Protein AF-A0A9E1MVB2-F1 (afdb_monomer_lite)

Foldseek 3Di:
DLLVVLVPAAQAEDEAEECDQLPDDDVPDHNLNVVLVCQVSNNYAEYEYEYCLPQLLPLVSLLVSQVSNLVRHPHAYEYEHEDEVVVVQQDLQGGSSLVSNVVNCPDPSGRYQYAYEYEAWQADCRVVSNCVVCVPHHYDYFWDDCDDPNVVVHQRTQWAQQAAQDRSSNHPCVVVVQVVLCVVVVDDPVRNSHDGSNVSLQVVLLVQPQPPDPDDDDDDDHFDPCPVPPVPPPDDPPPDDPVNVVVVCVVFVLSVCCNVRNNLVSLVVCLVVDDDQLNVQNVCSNNRVDIFGCGSRSRSVSVSNVVSVSGD

Radius of gyration: 21.59 Å; chains: 1; bounding box: 58×44×61 Å

Sequence (312 aa):
DLGRLSAAYRIAFQFTTGGEPTIWRDGDQTIVDVLVALQRSGLITTLTMPTNGKVFEDIDFARNLVQSLSRRINGVVVFGVSIAKYQGNLTDEGCLALENLLTVCSEPEMRVVPIALVTLSRSDETSTELSKLHRRVFQRVTPLAPLGRASSMSEDCPQLSLAGNDKTGVGAYLPHFKKDVSGKLGLSDDDFEAIPNAELMNRLSFFNNCGRSFFVKKGWHYCLPFLENGRFEMGRIGGMTPETVAAFFEEAPMLREIREQGVIEAALHRRHELAGEGLERLDAVLNGETAVSVAYRGCMVCKQLAEAGTLH

Structure (mmCIF, N/CA/C/O backbone):
data_AF-A0A9E1MVB2-F1
#
_entry.id   AF-A0A9E1MVB2-F1
#
loop_
_atom_site.group_PDB
_atom_site.id
_atom_site.type_symbol
_atom_site.label_atom_id
_atom_site.label_alt_id
_atom_site.label_comp_id
_atom_site.label_asym_id
_atom_site.label_entity_id
_atom_site.label_seq_id
_atom_site.pdbx_PDB_ins_code
_atom_site.Cartn_x
_atom_site.Cartn_y
_atom_site.Cartn_z
_atom_site.occupancy
_atom_site.B_iso_or_equiv
_atom_site.auth_seq_id
_atom_site.auth_comp_id
_atom_site.auth_asym_id
_atom_site.auth_atom_id
_atom_site.pdbx_PDB_model_num
ATOM 1 N N . ASP A 1 1 ? -27.203 -16.128 -1.626 1.00 58.41 1 ASP A N 1
ATOM 2 C CA . ASP A 1 1 ? -27.173 -17.220 -0.639 1.00 58.41 1 ASP A CA 1
ATOM 3 C C . ASP A 1 1 ? -25.751 -17.355 -0.093 1.00 58.41 1 ASP A C 1
ATOM 5 O O . ASP A 1 1 ? -24.862 -17.787 -0.822 1.00 58.41 1 ASP A O 1
ATOM 9 N N . LEU A 1 2 ? -25.521 -16.896 1.144 1.00 52.12 2 LEU A N 1
ATOM 10 C CA . LEU A 1 2 ? -24.207 -16.955 1.800 1.00 52.12 2 LEU A CA 1
ATOM 11 C C . LEU A 1 2 ? -23.826 -18.381 2.222 1.00 52.12 2 LEU A C 1
ATOM 13 O O . LEU A 1 2 ? -22.638 -18.675 2.283 1.00 52.12 2 LEU A O 1
ATOM 17 N N . GLY A 1 3 ? -24.804 -19.266 2.460 1.00 52.94 3 GLY A N 1
ATOM 18 C CA . GLY A 1 3 ? -24.549 -20.656 2.846 1.00 52.94 3 GLY A CA 1
ATOM 19 C C . GLY A 1 3 ? -23.927 -21.458 1.705 1.00 52.94 3 GLY A C 1
ATOM 20 O O . GLY A 1 3 ? -22.985 -22.218 1.909 1.00 52.94 3 GLY A O 1
ATOM 21 N N . ARG A 1 4 ? -24.376 -21.214 0.469 1.00 53.44 4 ARG A N 1
ATOM 22 C CA . ARG A 1 4 ? -23.746 -21.808 -0.720 1.00 53.44 4 ARG A CA 1
ATOM 23 C C . ARG A 1 4 ? -22.327 -21.280 -0.960 1.00 53.44 4 ARG A C 1
ATOM 25 O O . ARG A 1 4 ? -21.462 -22.031 -1.397 1.00 53.44 4 ARG A O 1
ATOM 32 N N . LEU A 1 5 ? -22.084 -19.996 -0.682 1.00 49.69 5 LEU A N 1
ATOM 33 C CA . LEU A 1 5 ? -20.761 -19.377 -0.827 1.00 49.69 5 LEU A CA 1
ATOM 34 C C . LEU A 1 5 ? -19.774 -19.874 0.234 1.00 49.69 5 LEU A C 1
ATOM 36 O O . LEU A 1 5 ? -18.638 -20.176 -0.115 1.00 49.69 5 LEU A O 1
ATOM 40 N N . SER A 1 6 ? -20.197 -20.002 1.495 1.00 55.56 6 SER A N 1
ATOM 41 C CA . SER A 1 6 ? -19.332 -20.454 2.595 1.00 55.56 6 SER A CA 1
ATOM 42 C C . SER A 1 6 ? -18.918 -21.920 2.486 1.00 55.56 6 SER A C 1
ATOM 44 O O . SER A 1 6 ? -17.839 -22.286 2.947 1.00 55.56 6 SER A O 1
ATOM 46 N N . ALA A 1 7 ? -19.739 -22.751 1.838 1.00 52.66 7 ALA A N 1
ATOM 47 C CA . ALA A 1 7 ? -19.402 -24.140 1.542 1.00 52.66 7 ALA A CA 1
ATOM 48 C C . ALA A 1 7 ? -18.310 -24.280 0.464 1.00 52.66 7 ALA A C 1
ATOM 50 O O . ALA A 1 7 ? -17.578 -25.266 0.461 1.00 52.66 7 ALA A O 1
ATOM 51 N N . ALA A 1 8 ? -18.201 -23.306 -0.446 1.00 48.72 8 ALA A N 1
ATOM 52 C CA . ALA A 1 8 ? -17.288 -23.359 -1.590 1.00 48.72 8 ALA A CA 1
ATOM 53 C C . ALA A 1 8 ? -16.033 -22.486 -1.416 1.00 48.72 8 ALA A C 1
ATOM 55 O O . ALA A 1 8 ? -15.001 -22.768 -2.022 1.00 48.72 8 ALA A O 1
ATOM 56 N N . TYR A 1 9 ? -16.099 -21.434 -0.594 1.00 51.66 9 TYR A N 1
ATOM 57 C CA . TYR A 1 9 ? -15.031 -20.447 -0.451 1.00 51.66 9 TYR A CA 1
ATOM 58 C C . TYR A 1 9 ? -14.888 -19.976 0.999 1.00 51.66 9 TYR A C 1
ATOM 60 O O . TYR A 1 9 ? -15.871 -19.798 1.711 1.00 51.66 9 TYR A O 1
ATOM 68 N N . ARG A 1 10 ? -13.652 -19.691 1.421 1.00 53.59 10 ARG A N 1
ATOM 69 C CA . ARG A 1 10 ? -13.350 -18.958 2.660 1.00 53.59 10 ARG A CA 1
ATOM 70 C C . ARG A 1 10 ? -12.666 -17.644 2.317 1.00 53.59 10 ARG A C 1
ATOM 72 O O . ARG A 1 10 ? -11.528 -17.633 1.855 1.00 53.59 10 ARG A O 1
ATOM 79 N N . ILE A 1 11 ? -13.349 -16.536 2.578 1.00 56.84 11 ILE A N 1
ATOM 80 C CA . ILE A 1 11 ? -12.827 -15.178 2.412 1.00 56.84 11 ILE A CA 1
ATOM 81 C C . ILE A 1 11 ? -12.272 -14.747 3.775 1.00 56.84 11 ILE A C 1
ATOM 83 O O . ILE A 1 11 ? -12.850 -13.922 4.466 1.00 56.84 11 ILE A O 1
ATOM 87 N N . ALA A 1 12 ? -11.168 -15.359 4.213 1.00 57.97 12 ALA A N 1
ATOM 88 C CA . ALA A 1 12 ? -10.646 -15.216 5.580 1.00 57.97 12 ALA A CA 1
ATOM 89 C C . ALA A 1 12 ? -10.525 -13.752 6.073 1.00 57.97 12 ALA A C 1
ATOM 91 O O . ALA A 1 12 ? -10.704 -13.474 7.262 1.00 57.97 12 ALA A O 1
ATOM 92 N N . PHE A 1 13 ? -10.293 -12.809 5.154 1.00 57.22 13 PHE A N 1
ATOM 93 C CA . PHE A 1 13 ? -10.152 -11.383 5.434 1.00 57.22 13 PHE A CA 1
ATOM 94 C C . PHE A 1 13 ? -11.135 -10.559 4.602 1.00 57.22 13 PHE A C 1
ATOM 96 O O . PHE A 1 13 ? -11.113 -10.632 3.373 1.00 57.22 13 PHE A O 1
ATOM 103 N N . GLN A 1 14 ? -11.941 -9.723 5.261 1.00 63.53 14 GLN A N 1
ATOM 104 C CA . GLN A 1 14 ? -12.777 -8.729 4.587 1.00 63.53 14 GLN A CA 1
ATOM 105 C C . GLN A 1 14 ? -12.191 -7.330 4.754 1.00 63.53 14 GLN A C 1
ATOM 107 O O . GLN A 1 14 ? -11.905 -6.888 5.869 1.00 63.53 14 GLN A O 1
ATOM 112 N N . PHE A 1 15 ? -12.083 -6.618 3.634 1.00 61.41 15 PHE A N 1
ATOM 113 C CA . PHE A 1 15 ? -11.636 -5.232 3.580 1.00 61.41 15 PHE A CA 1
ATOM 114 C C . PHE A 1 15 ? -12.799 -4.338 3.153 1.00 61.41 15 PHE A C 1
ATOM 116 O O . PHE A 1 15 ? -13.396 -4.560 2.099 1.00 61.41 15 PHE A O 1
ATOM 123 N N . THR A 1 16 ? -13.136 -3.344 3.971 1.00 60.06 16 THR A N 1
ATOM 124 C CA . THR A 1 16 ? -14.187 -2.362 3.663 1.00 60.06 16 THR A CA 1
ATOM 125 C C . THR A 1 16 ? -13.578 -0.972 3.715 1.00 60.06 16 THR A C 1
ATOM 127 O O . THR A 1 16 ? -13.134 -0.557 4.777 1.00 60.06 16 THR A O 1
ATOM 130 N N . THR A 1 17 ? -13.519 -0.267 2.586 1.00 64.62 17 THR A N 1
ATOM 131 C CA . THR A 1 17 ? -12.779 0.998 2.474 1.00 64.62 17 THR A CA 1
ATOM 132 C C . THR A 1 17 ? -13.662 2.191 2.142 1.00 64.62 17 THR A C 1
ATOM 134 O O . THR A 1 17 ? -14.606 2.059 1.368 1.00 64.62 17 THR A O 1
ATOM 137 N N . GLY A 1 18 ? -13.332 3.342 2.733 1.00 61.06 18 GLY A N 1
ATOM 138 C CA . GLY A 1 18 ? -14.052 4.606 2.563 1.00 61.06 18 GLY A CA 1
ATOM 139 C C . GLY A 1 18 ? -14.953 4.938 3.754 1.00 61.06 18 GLY A C 1
ATOM 140 O O . GLY A 1 18 ? -15.124 4.127 4.665 1.00 61.06 18 GLY A O 1
ATOM 141 N N . GLY A 1 19 ? -15.519 6.145 3.757 1.00 60.56 19 GLY A N 1
ATOM 142 C CA . GLY A 1 19 ? -16.552 6.542 4.728 1.00 60.56 19 GLY A CA 1
ATOM 143 C C . GLY A 1 19 ? -17.955 6.121 4.276 1.00 60.56 19 GLY A C 1
ATOM 144 O O . GLY A 1 19 ? -18.856 5.909 5.084 1.00 60.56 19 GLY A O 1
ATOM 145 N N . GLU A 1 20 ? -18.124 5.912 2.976 1.00 61.72 20 GLU A N 1
ATOM 146 C CA . GLU A 1 20 ? -19.374 5.569 2.311 1.00 61.72 20 GLU A CA 1
ATOM 147 C C . GLU A 1 20 ? -19.946 4.229 2.791 1.00 61.72 20 GLU A C 1
ATOM 149 O O . GLU A 1 20 ? -21.144 4.176 3.071 1.00 61.72 20 GLU A O 1
ATOM 154 N N . PRO A 1 21 ? -19.149 3.157 2.995 1.00 61.81 21 PRO A N 1
ATOM 155 C CA . PRO A 1 21 ? -19.690 1.927 3.556 1.00 61.81 21 PRO A CA 1
ATOM 156 C C . PRO A 1 21 ? -20.219 2.114 4.978 1.00 61.81 21 PRO A C 1
ATOM 158 O O . PRO A 1 21 ? -21.217 1.502 5.329 1.00 61.81 21 PRO A O 1
ATOM 161 N N . THR A 1 22 ? -19.598 2.973 5.796 1.00 69.88 22 THR A N 1
ATOM 162 C CA . THR A 1 22 ? -20.033 3.183 7.189 1.00 69.88 22 THR A CA 1
ATOM 163 C C . THR A 1 22 ? -21.363 3.924 7.316 1.00 69.88 22 THR A C 1
ATOM 165 O O . THR A 1 22 ? -22.018 3.809 8.347 1.00 69.88 22 THR A O 1
ATOM 168 N N . ILE A 1 23 ? -21.790 4.626 6.262 1.00 71.25 23 ILE A N 1
ATOM 169 C CA . ILE A 1 23 ? -23.086 5.319 6.190 1.00 71.25 23 ILE A CA 1
ATOM 170 C C . ILE A 1 23 ? -24.092 4.610 5.271 1.00 71.25 23 ILE A C 1
ATOM 172 O O . ILE A 1 23 ? -25.233 5.054 5.151 1.00 71.25 23 ILE A O 1
ATOM 176 N N . TRP A 1 24 ? -23.687 3.516 4.618 1.00 73.81 24 TRP A N 1
ATOM 177 C CA . TRP A 1 24 ? -24.536 2.768 3.697 1.00 73.81 24 TRP A CA 1
ATOM 178 C C . TRP A 1 24 ? -25.712 2.109 4.423 1.00 73.81 24 TRP A C 1
ATOM 180 O O . TRP A 1 24 ? -25.554 1.537 5.510 1.00 73.81 24 TRP A O 1
ATOM 190 N N . ARG A 1 25 ? -26.882 2.160 3.778 1.00 72.50 25 ARG A N 1
ATOM 191 C CA . ARG A 1 25 ? -28.109 1.496 4.215 1.00 72.50 25 ARG A CA 1
ATOM 192 C C . ARG A 1 25 ? -28.871 0.904 3.031 1.00 72.50 25 ARG A C 1
ATOM 194 O O . ARG A 1 25 ? -28.850 1.482 1.945 1.00 72.50 25 ARG A O 1
ATOM 201 N N . ASP A 1 26 ? -29.574 -0.195 3.276 1.00 67.75 26 ASP A N 1
ATOM 202 C CA . ASP A 1 26 ? -30.581 -0.783 2.385 1.00 67.75 26 ASP A CA 1
ATOM 203 C C . ASP A 1 26 ? -31.818 -1.153 3.214 1.00 67.75 26 ASP A C 1
ATOM 205 O O . ASP A 1 26 ? -31.804 -2.101 4.004 1.00 67.75 26 ASP A O 1
ATOM 209 N N . GLY A 1 27 ? -32.858 -0.319 3.123 1.00 81.62 27 GLY A N 1
ATOM 210 C CA . GLY A 1 27 ? -33.963 -0.323 4.081 1.00 81.62 27 GLY A CA 1
ATOM 211 C C . GLY A 1 27 ? -33.456 -0.119 5.513 1.00 81.62 27 GLY A C 1
ATOM 212 O O . GLY A 1 27 ? -32.752 0.851 5.801 1.00 81.62 27 GLY A O 1
ATOM 213 N N . ASP A 1 28 ? -33.783 -1.066 6.393 1.00 84.06 28 ASP A N 1
ATOM 214 C CA . ASP A 1 28 ? -33.351 -1.068 7.797 1.00 84.06 28 ASP A CA 1
ATOM 215 C C . ASP A 1 28 ? -31.973 -1.721 8.012 1.00 84.06 28 ASP A C 1
ATOM 217 O O . ASP A 1 28 ? -31.477 -1.770 9.139 1.00 84.06 28 ASP A O 1
ATOM 221 N N . GLN A 1 29 ? -31.345 -2.243 6.953 1.00 76.12 29 GLN A N 1
ATOM 222 C CA . GLN A 1 29 ? -30.036 -2.885 7.037 1.00 76.12 29 GLN A CA 1
ATOM 223 C C . GLN A 1 29 ? -28.907 -1.874 6.847 1.00 76.12 29 GLN A C 1
ATOM 225 O O . GLN A 1 29 ? -28.984 -0.954 6.039 1.00 76.12 29 GLN A O 1
ATOM 230 N N . THR A 1 30 ? -27.821 -2.089 7.576 1.00 81.38 30 THR A N 1
ATOM 231 C CA . THR A 1 30 ? -26.581 -1.314 7.542 1.00 81.38 30 THR A CA 1
ATOM 232 C C . THR A 1 30 ? -25.409 -2.205 7.138 1.00 81.38 30 THR A C 1
ATOM 234 O O . THR A 1 30 ? -25.511 -3.435 7.107 1.00 81.38 30 THR A O 1
ATOM 237 N N . ILE A 1 31 ? -24.239 -1.607 6.906 1.00 80.69 31 ILE A N 1
ATOM 238 C CA . ILE A 1 31 ? -23.017 -2.386 6.663 1.00 80.69 31 ILE A CA 1
ATOM 239 C C . ILE A 1 31 ? -22.692 -3.339 7.822 1.00 80.69 31 ILE A C 1
ATOM 241 O O . ILE A 1 31 ? -22.157 -4.422 7.596 1.00 80.69 31 ILE A O 1
ATOM 245 N N . VAL A 1 32 ? -23.056 -2.981 9.059 1.00 84.12 32 VAL A N 1
ATOM 246 C CA . VAL A 1 32 ? -22.841 -3.841 10.229 1.00 84.12 32 VAL A CA 1
ATOM 247 C C . VAL A 1 32 ? -23.629 -5.140 10.084 1.00 84.12 32 VAL A C 1
ATOM 249 O O . VAL A 1 32 ? -23.096 -6.208 10.371 1.00 84.12 32 VAL A O 1
ATOM 252 N N . ASP A 1 33 ? -24.867 -5.075 9.590 1.00 83.06 33 ASP A N 1
ATOM 253 C CA . ASP A 1 33 ? -25.712 -6.255 9.383 1.00 83.06 33 ASP A CA 1
ATOM 254 C C . ASP A 1 33 ? -25.090 -7.217 8.368 1.00 83.06 33 ASP A C 1
ATOM 256 O O . ASP A 1 33 ? -25.012 -8.423 8.617 1.00 83.06 33 ASP A O 1
ATOM 260 N N . VAL A 1 34 ? -24.557 -6.672 7.271 1.00 80.88 34 VAL A N 1
ATOM 261 C CA . VAL A 1 34 ? -23.850 -7.441 6.239 1.00 80.88 34 VAL A CA 1
ATOM 262 C C . VAL A 1 34 ? -22.598 -8.107 6.815 1.00 80.88 34 VAL A C 1
ATOM 264 O O . VAL A 1 34 ? -22.391 -9.308 6.637 1.00 80.88 34 VAL A O 1
ATOM 267 N N . LEU A 1 35 ? -21.771 -7.357 7.546 1.00 82.88 35 LEU A N 1
ATOM 268 C CA . LEU A 1 35 ? -20.524 -7.859 8.130 1.00 82.88 35 LEU A CA 1
ATOM 269 C C . LEU A 1 35 ? -20.772 -8.952 9.178 1.00 82.88 35 LEU A C 1
ATOM 271 O O . LEU A 1 35 ? -20.065 -9.961 9.203 1.00 82.88 35 LEU A O 1
ATOM 275 N N . VAL A 1 36 ? -21.812 -8.794 9.997 1.00 84.94 36 VAL A N 1
ATOM 276 C CA . VAL A 1 36 ? -22.244 -9.806 10.970 1.00 84.94 36 VAL A CA 1
ATOM 277 C C . VAL A 1 36 ? -22.725 -11.071 10.262 1.00 84.94 36 VAL A C 1
ATOM 279 O O . VAL A 1 36 ? -22.366 -12.174 10.676 1.00 84.94 36 VAL A O 1
ATOM 282 N N . ALA A 1 37 ? -23.502 -10.946 9.182 1.00 82.19 37 ALA A N 1
ATOM 283 C CA . ALA A 1 37 ? -23.953 -12.098 8.403 1.00 82.19 37 ALA A CA 1
ATOM 284 C C . ALA A 1 37 ? -22.774 -12.862 7.773 1.00 82.19 37 ALA A C 1
ATOM 286 O O . ALA A 1 37 ? -22.717 -14.091 7.862 1.00 82.19 37 ALA A O 1
ATOM 287 N N . LEU A 1 38 ? -21.794 -12.145 7.211 1.00 78.69 38 LEU A N 1
ATOM 288 C CA . LEU A 1 38 ? -20.574 -12.744 6.661 1.00 78.69 38 LEU A CA 1
ATOM 289 C C . LEU A 1 38 ? -19.779 -13.487 7.739 1.00 78.69 38 LEU A C 1
ATOM 291 O O . LEU A 1 38 ? -19.379 -14.632 7.526 1.00 78.69 38 LEU A O 1
ATOM 295 N N . GLN A 1 39 ? -19.597 -12.883 8.912 1.00 83.88 39 GLN A N 1
ATOM 296 C CA . GLN A 1 39 ? -18.855 -13.504 10.008 1.00 83.88 39 GLN A CA 1
ATOM 297 C C . GLN A 1 39 ? -19.565 -14.757 10.540 1.00 83.88 39 GLN A C 1
ATOM 299 O O . GLN A 1 39 ? -18.939 -15.806 10.687 1.00 83.88 39 GLN A O 1
ATOM 304 N N . ARG A 1 40 ? -20.888 -14.696 10.747 1.00 85.06 40 ARG A N 1
ATOM 305 C CA . ARG A 1 40 ? -21.697 -15.848 11.192 1.00 85.06 40 ARG A CA 1
ATOM 306 C C . ARG A 1 40 ? -21.706 -17.000 10.193 1.00 85.06 40 ARG A C 1
ATOM 308 O O . ARG A 1 40 ? -21.785 -18.151 10.604 1.00 85.06 40 ARG A O 1
ATOM 315 N N . SER A 1 41 ? -21.600 -16.705 8.898 1.00 78.06 41 SER A N 1
ATOM 316 C CA . SER A 1 41 ? -21.490 -17.737 7.860 1.00 78.06 41 SER A CA 1
ATOM 317 C C . SER A 1 41 ? -20.124 -18.438 7.824 1.00 78.06 41 SER A C 1
ATOM 319 O O . SER A 1 41 ? -19.948 -19.384 7.061 1.00 78.06 41 SER A O 1
ATOM 321 N N . GLY A 1 42 ? -19.146 -17.977 8.616 1.00 74.94 42 GLY A N 1
ATOM 322 C CA . GLY A 1 42 ? -17.775 -18.491 8.605 1.00 74.94 42 GLY A CA 1
ATOM 323 C C . GLY A 1 42 ? -16.968 -18.078 7.371 1.00 74.94 42 GLY A C 1
ATOM 324 O O . GLY A 1 42 ? -15.859 -18.580 7.181 1.00 74.94 42 GLY A O 1
ATOM 325 N N . LEU A 1 43 ? -17.509 -17.175 6.541 1.00 69.06 43 LEU A N 1
ATOM 326 C CA . LEU A 1 43 ? -16.820 -16.653 5.365 1.00 69.06 43 LEU A CA 1
ATOM 327 C C . LEU A 1 43 ? -15.617 -15.809 5.756 1.00 69.06 43 LEU A C 1
ATOM 329 O O . LEU A 1 43 ? -14.591 -15.948 5.105 1.00 69.06 43 LEU A O 1
ATOM 333 N N . ILE A 1 44 ? -15.741 -14.990 6.806 1.00 72.25 44 ILE A 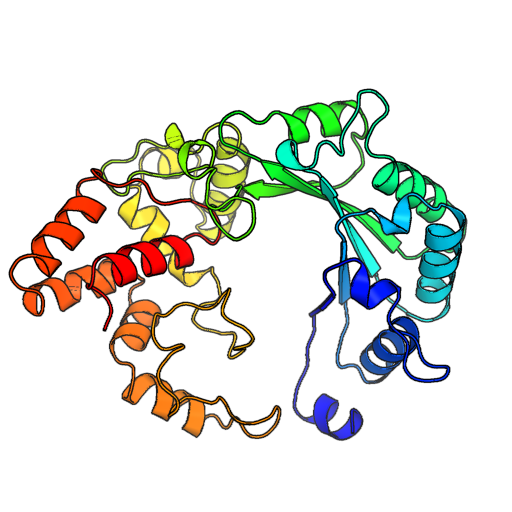N 1
ATOM 334 C CA . ILE A 1 44 ? -14.707 -14.050 7.261 1.00 72.25 44 ILE A CA 1
ATOM 335 C C . ILE A 1 44 ? -14.329 -14.342 8.717 1.00 72.25 44 ILE A C 1
ATOM 337 O O . ILE A 1 44 ? -15.195 -14.640 9.541 1.00 72.25 44 ILE A O 1
ATOM 341 N N . THR A 1 45 ? -13.043 -14.227 9.051 1.00 73.44 45 THR A N 1
ATOM 342 C CA . THR A 1 45 ? -12.542 -14.354 10.436 1.00 73.44 45 THR A CA 1
ATOM 343 C C . THR A 1 45 ? -11.998 -13.042 10.982 1.00 73.44 45 THR A C 1
ATOM 345 O O . THR A 1 45 ? -11.973 -12.834 12.193 1.00 73.44 45 THR A O 1
ATOM 348 N N . THR A 1 46 ? -11.574 -12.143 10.096 1.00 72.56 46 THR A N 1
ATOM 349 C CA . THR A 1 46 ? -11.039 -10.832 10.459 1.00 72.56 46 THR A CA 1
ATOM 350 C C . THR A 1 46 ? -11.647 -9.760 9.569 1.00 72.56 46 THR A C 1
ATOM 352 O O . THR A 1 46 ? -11.738 -9.917 8.348 1.00 72.56 46 THR A O 1
ATOM 355 N N . LEU A 1 47 ? -12.042 -8.656 10.197 1.00 81.50 47 LEU A N 1
ATOM 356 C CA . LEU A 1 47 ? -12.569 -7.477 9.529 1.00 81.50 47 LEU A CA 1
ATOM 357 C C . LEU A 1 47 ? -11.551 -6.343 9.626 1.00 81.50 47 LEU A C 1
ATOM 359 O O . LEU A 1 47 ? -11.082 -6.016 10.715 1.00 81.50 47 LEU A O 1
ATOM 363 N N . THR A 1 48 ? -11.230 -5.724 8.495 1.00 81.88 48 THR A N 1
ATOM 364 C CA . THR A 1 48 ? -10.436 -4.494 8.452 1.00 81.88 48 THR A CA 1
ATOM 365 C C . THR A 1 48 ? -11.215 -3.397 7.736 1.00 81.88 48 THR A C 1
ATOM 367 O O . THR A 1 48 ? -11.693 -3.588 6.615 1.00 81.88 48 THR A O 1
ATOM 370 N N . MET A 1 49 ? -11.336 -2.243 8.388 1.00 83.50 49 MET A N 1
ATOM 371 C CA . MET A 1 49 ? -12.092 -1.086 7.915 1.00 83.50 49 MET A CA 1
ATOM 372 C C . MET A 1 49 ? -11.189 0.152 7.828 1.00 83.50 49 MET A C 1
ATOM 374 O O . MET A 1 49 ? -11.143 0.949 8.768 1.00 83.50 49 MET A O 1
ATOM 378 N N . PRO A 1 50 ? -10.408 0.317 6.746 1.00 82.56 50 PRO A N 1
ATOM 379 C CA . PRO A 1 50 ? -9.749 1.587 6.447 1.00 82.56 50 PRO A CA 1
ATOM 380 C C . PRO A 1 50 ? -10.760 2.691 6.098 1.00 82.56 50 PRO A C 1
ATOM 382 O O . PRO A 1 50 ? -11.654 2.512 5.272 1.00 82.56 50 PRO A O 1
ATOM 385 N N . THR A 1 51 ? -10.562 3.878 6.643 1.00 84.06 51 THR A N 1
ATOM 386 C CA . THR A 1 51 ? -11.409 5.050 6.414 1.00 84.06 51 THR A CA 1
ATOM 387 C C . THR A 1 51 ? -10.552 6.291 6.186 1.00 84.06 51 THR A C 1
ATOM 389 O O . THR A 1 51 ? -9.415 6.364 6.650 1.00 84.06 51 THR A O 1
ATOM 392 N N . ASN A 1 52 ? -11.100 7.293 5.494 1.00 79.06 52 ASN A N 1
ATOM 393 C CA . ASN A 1 52 ? -10.498 8.629 5.431 1.00 79.06 52 ASN A CA 1
ATOM 394 C C . ASN A 1 52 ? -10.644 9.409 6.755 1.00 79.06 52 ASN A C 1
ATOM 396 O O . ASN A 1 52 ? -10.144 10.522 6.864 1.00 79.06 52 ASN A O 1
ATOM 400 N N . GLY A 1 53 ? -11.344 8.838 7.742 1.00 82.62 53 GLY A N 1
ATOM 401 C CA . GLY A 1 53 ? -11.495 9.386 9.086 1.00 82.62 53 GLY A CA 1
ATOM 402 C C . GLY A 1 53 ? -12.617 10.410 9.235 1.00 82.62 53 GLY A C 1
ATOM 403 O O . GLY A 1 53 ? -13.061 10.629 10.353 1.00 82.62 53 GLY A O 1
ATOM 404 N N . LYS A 1 54 ? -13.159 10.979 8.149 1.00 86.56 54 LYS A N 1
ATOM 405 C CA . LYS A 1 54 ? -14.055 12.146 8.241 1.00 86.56 54 LYS A CA 1
ATOM 406 C C . LYS A 1 54 ? -15.304 11.898 9.091 1.00 86.56 54 LYS A C 1
ATOM 408 O O . LYS A 1 54 ? -15.682 12.735 9.897 1.00 86.56 54 LYS A O 1
ATOM 413 N N . VAL A 1 55 ? -15.917 10.725 8.944 1.00 85.38 55 VAL A N 1
ATOM 414 C CA . VAL A 1 55 ? -17.104 10.331 9.727 1.00 85.38 55 VAL A CA 1
ATOM 415 C C . VAL A 1 55 ? -16.795 10.086 11.209 1.00 85.38 55 VAL A C 1
ATOM 417 O O . VAL A 1 55 ? -17.694 10.157 12.033 1.00 85.38 55 VAL A O 1
ATOM 420 N N . PHE A 1 56 ? -15.535 9.810 11.555 1.00 90.69 56 PHE A N 1
ATOM 421 C CA . PHE A 1 56 ? -15.088 9.589 12.933 1.00 90.69 56 PHE A CA 1
ATOM 422 C C . PHE A 1 56 ? -14.724 10.892 13.653 1.00 90.69 56 PHE A C 1
ATOM 424 O O . PHE A 1 56 ? -14.443 10.857 14.846 1.00 90.69 56 PHE A O 1
ATOM 431 N N . GLU A 1 57 ? -14.749 12.043 12.974 1.00 92.12 57 GLU A N 1
ATOM 432 C CA . GLU A 1 57 ? -14.675 13.351 13.643 1.00 92.12 57 GLU A CA 1
ATOM 433 C C . GLU A 1 57 ? -15.927 13.625 14.499 1.00 92.12 57 GLU A C 1
ATOM 435 O O . GLU A 1 57 ? -15.853 14.378 15.468 1.00 92.12 57 GLU A O 1
ATOM 440 N N . ASP A 1 58 ? -17.051 12.964 14.197 1.00 93.81 58 ASP A N 1
ATOM 441 C CA . ASP A 1 58 ? -18.215 12.880 15.080 1.00 93.81 58 ASP A CA 1
ATOM 442 C C . ASP A 1 58 ? -18.027 11.720 16.073 1.00 93.81 58 ASP A C 1
ATOM 444 O O . ASP A 1 58 ? -18.064 10.536 15.716 1.00 93.81 58 ASP A O 1
ATOM 448 N N . ILE A 1 59 ? -17.817 12.068 17.344 1.00 95.38 59 ILE A N 1
ATOM 449 C CA . ILE A 1 59 ? -17.579 11.093 18.410 1.00 95.38 59 ILE A CA 1
ATOM 450 C C . ILE A 1 59 ? -18.806 10.217 18.696 1.00 95.38 59 ILE A C 1
ATOM 452 O O . ILE A 1 59 ? -18.648 9.046 19.049 1.00 95.38 59 ILE A O 1
ATOM 456 N N . ASP A 1 60 ? -20.023 10.734 18.520 1.00 95.31 60 ASP A N 1
ATOM 457 C CA . ASP A 1 60 ? -21.243 9.966 18.761 1.00 95.31 60 ASP A CA 1
ATOM 458 C C . ASP A 1 60 ? -21.458 8.949 17.643 1.00 95.31 60 ASP A C 1
ATOM 460 O O . ASP A 1 60 ? -21.819 7.797 17.908 1.00 95.31 60 ASP A O 1
ATOM 464 N N . PHE A 1 61 ? -21.149 9.325 16.399 1.00 92.19 61 PHE A N 1
ATOM 465 C CA . PHE A 1 61 ? -21.092 8.370 15.295 1.00 92.19 61 PHE A CA 1
ATOM 466 C C . PHE A 1 61 ? -20.059 7.267 15.560 1.00 92.19 61 PHE A C 1
ATOM 468 O O . PHE A 1 61 ? -20.393 6.078 15.484 1.00 92.19 61 PHE A O 1
ATOM 475 N N . ALA A 1 62 ? -18.824 7.647 15.914 1.00 92.81 62 ALA A N 1
ATOM 476 C CA . ALA A 1 62 ? -17.747 6.708 16.222 1.00 92.81 62 ALA A CA 1
ATOM 477 C C . ALA A 1 62 ? -18.165 5.714 17.317 1.00 92.81 62 ALA A C 1
ATOM 479 O O . ALA A 1 62 ? -18.040 4.498 17.138 1.00 92.81 62 ALA A O 1
ATOM 480 N N . ARG A 1 63 ? -18.736 6.223 18.415 1.00 94.94 63 ARG A N 1
ATOM 481 C CA . ARG A 1 63 ? -19.213 5.422 19.546 1.00 94.94 63 ARG A CA 1
ATOM 482 C C . ARG A 1 63 ? -20.294 4.435 19.132 1.00 94.94 63 ARG A C 1
ATOM 484 O O . ARG A 1 63 ? -20.155 3.238 19.381 1.00 94.94 63 ARG A O 1
ATOM 491 N N . ASN A 1 64 ? -21.337 4.909 18.454 1.00 93.00 64 ASN A N 1
ATOM 492 C CA . ASN A 1 64 ? -22.457 4.068 18.033 1.00 93.00 64 ASN A CA 1
ATOM 493 C C . ASN A 1 64 ? -22.009 2.937 17.096 1.00 93.00 64 ASN A C 1
ATOM 495 O O . ASN A 1 64 ? -22.425 1.785 17.258 1.00 93.00 64 ASN A O 1
ATOM 499 N N . LEU A 1 65 ? -21.128 3.239 16.138 1.00 91.38 65 LEU A N 1
ATOM 500 C CA . LEU A 1 65 ? -20.615 2.247 15.196 1.00 91.38 65 LEU A CA 1
ATOM 501 C C . LEU A 1 65 ? -19.737 1.195 15.892 1.00 91.38 65 LEU A C 1
ATOM 503 O O . LEU A 1 65 ? -19.950 -0.006 15.699 1.00 91.38 65 LEU A O 1
ATOM 507 N N . VAL A 1 66 ? -18.782 1.624 16.724 1.00 92.38 66 VAL A N 1
ATOM 508 C CA . VAL A 1 66 ? -17.869 0.719 17.446 1.00 92.38 66 VAL A CA 1
ATOM 509 C C . VAL A 1 66 ? -18.630 -0.166 18.434 1.00 92.38 66 VAL A C 1
ATOM 511 O O . VAL A 1 66 ? -18.372 -1.371 18.490 1.00 92.38 66 VAL A O 1
ATOM 514 N N . GLN A 1 67 ? -19.611 0.384 19.155 1.00 92.94 67 GLN A N 1
ATOM 515 C CA . GLN A 1 67 ? -20.479 -0.385 20.050 1.00 92.94 67 GLN A CA 1
ATOM 516 C C . GLN A 1 67 ? -21.301 -1.427 19.285 1.00 92.94 67 GLN A C 1
ATOM 518 O O . GLN A 1 67 ? -21.379 -2.587 19.700 1.00 92.94 67 GLN A O 1
ATOM 523 N N . SER A 1 68 ? -21.887 -1.042 18.147 1.00 91.56 68 SER A N 1
ATOM 524 C CA . SER A 1 68 ? -22.675 -1.951 17.307 1.00 91.56 68 SER A CA 1
ATOM 525 C C . SER A 1 68 ? -21.832 -3.125 16.799 1.00 91.56 68 SER A C 1
ATOM 527 O O . SER A 1 68 ? -22.244 -4.281 16.909 1.00 91.56 68 SER A O 1
ATOM 529 N N . LEU A 1 69 ? -20.613 -2.855 16.320 1.00 90.62 69 LEU A N 1
ATOM 530 C CA . LEU A 1 69 ? -19.691 -3.894 15.858 1.00 90.62 69 LEU A CA 1
ATOM 531 C C . LEU A 1 69 ? -19.213 -4.788 17.008 1.00 90.62 69 LEU A C 1
ATOM 533 O O . LEU A 1 69 ? -19.292 -6.011 16.893 1.00 90.62 69 LEU A O 1
ATOM 537 N N . SER A 1 70 ? -18.792 -4.202 18.131 1.00 91.38 70 SER A N 1
ATOM 538 C CA . SER A 1 70 ? -18.250 -4.946 19.280 1.00 91.38 70 SER A CA 1
ATOM 539 C C . SER A 1 70 ? -19.278 -5.889 19.914 1.00 91.38 70 SER A C 1
ATOM 541 O O . SER A 1 70 ? -18.925 -6.993 20.328 1.00 91.38 70 SER A O 1
ATOM 543 N N . ARG A 1 71 ? -20.564 -5.506 19.934 1.00 91.56 71 ARG A N 1
ATOM 544 C CA . ARG A 1 71 ? -21.655 -6.351 20.453 1.00 91.56 71 ARG A CA 1
ATOM 545 C C . ARG A 1 71 ? -22.043 -7.493 19.517 1.00 91.56 71 ARG A C 1
ATOM 547 O O . ARG A 1 71 ? -22.567 -8.506 19.975 1.00 91.56 71 ARG A O 1
ATOM 554 N N . ARG A 1 72 ? -21.864 -7.320 18.205 1.00 91.19 72 ARG A N 1
ATOM 555 C CA . ARG A 1 72 ? -22.470 -8.207 17.196 1.00 91.19 72 ARG A CA 1
ATOM 556 C C . ARG A 1 72 ? -21.471 -9.096 16.466 1.00 91.19 72 ARG A C 1
ATOM 558 O O . ARG A 1 72 ? -21.882 -10.132 15.945 1.00 91.19 72 ARG A O 1
ATOM 565 N N . ILE A 1 73 ? -20.195 -8.715 16.434 1.00 86.19 73 ILE A N 1
ATOM 566 C CA . ILE A 1 73 ? -19.113 -9.480 15.812 1.00 86.19 73 ILE A CA 1
ATOM 567 C C . ILE A 1 73 ? -18.286 -10.158 16.903 1.00 86.19 73 ILE A C 1
ATOM 569 O O . ILE A 1 73 ? -17.715 -9.518 17.787 1.00 86.19 73 ILE A O 1
ATOM 573 N N . ASN A 1 74 ? -18.194 -11.486 16.825 1.00 81.81 74 ASN A N 1
ATOM 574 C CA . ASN A 1 74 ? -17.368 -12.269 17.740 1.00 81.81 74 ASN A CA 1
ATOM 575 C C . ASN A 1 74 ? -15.970 -12.500 17.144 1.00 81.81 74 ASN A C 1
ATOM 577 O O . ASN A 1 74 ? -15.680 -13.573 16.621 1.00 81.81 74 ASN A O 1
ATOM 581 N N . GLY A 1 75 ? -15.135 -11.460 17.155 1.00 78.88 75 GLY A N 1
ATOM 582 C CA . GLY A 1 75 ? -13.784 -11.486 16.593 1.00 78.88 75 GLY A CA 1
ATOM 583 C C . GLY A 1 75 ? -13.097 -10.123 16.671 1.00 78.88 75 GLY A C 1
ATOM 584 O O . GLY A 1 75 ? -13.668 -9.165 17.189 1.00 78.88 75 GLY A O 1
ATOM 585 N N . VAL A 1 76 ? -11.870 -10.044 16.153 1.00 78.12 76 VAL A N 1
ATOM 586 C CA . VAL A 1 76 ? -11.105 -8.791 16.095 1.00 78.12 76 VAL A CA 1
ATOM 587 C C . VAL A 1 76 ? -11.579 -7.954 14.909 1.00 78.12 76 VAL A C 1
ATOM 589 O O . VAL A 1 76 ? -11.568 -8.419 13.765 1.00 78.12 76 VAL A O 1
ATOM 592 N N . VAL A 1 77 ? -11.952 -6.705 15.183 1.00 87.62 77 VAL A N 1
ATOM 593 C CA . VAL A 1 77 ? -12.250 -5.697 14.162 1.00 87.62 77 VAL A CA 1
ATOM 594 C C . VAL A 1 77 ? -11.129 -4.666 14.167 1.00 87.62 77 VAL A C 1
ATOM 596 O O . VAL A 1 77 ? -10.862 -4.050 15.190 1.00 87.62 77 VAL A O 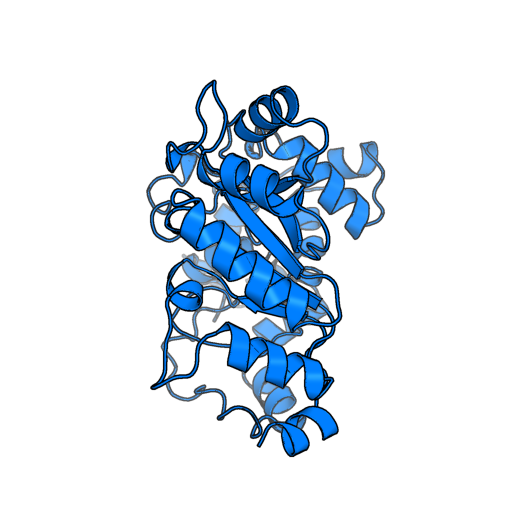1
ATOM 599 N N . VAL A 1 78 ? -10.463 -4.465 13.035 1.00 88.62 78 VAL A N 1
ATOM 600 C CA . VAL A 1 78 ? -9.393 -3.469 12.900 1.00 88.62 78 VAL A CA 1
ATOM 601 C C . VAL A 1 78 ? -9.937 -2.250 12.168 1.00 88.62 78 VAL A C 1
ATOM 603 O O . VAL A 1 78 ? -10.373 -2.375 11.024 1.00 88.62 78 VAL A O 1
ATOM 606 N N . PHE A 1 79 ? -9.882 -1.073 12.786 1.00 90.00 79 PHE A N 1
ATOM 607 C CA . PHE A 1 79 ? -10.220 0.191 12.126 1.00 90.00 79 PHE A CA 1
ATOM 608 C C . PHE A 1 79 ? -8.959 0.979 11.822 1.00 90.00 79 PHE A C 1
ATOM 610 O O . PHE A 1 79 ? -8.168 1.254 12.717 1.00 90.00 79 PHE A O 1
ATOM 617 N N . GLY A 1 80 ? -8.777 1.335 10.554 1.00 90.69 80 GLY A N 1
ATOM 618 C CA . GLY A 1 80 ? -7.618 2.091 10.106 1.00 90.69 80 GLY A CA 1
ATOM 619 C C . GLY A 1 80 ? -7.987 3.512 9.711 1.00 90.69 80 GLY A C 1
ATOM 620 O O . GLY A 1 80 ? -8.720 3.687 8.744 1.00 90.69 80 GLY A O 1
ATOM 621 N N . VAL A 1 81 ? -7.459 4.521 10.399 1.00 92.94 81 VAL A N 1
ATOM 622 C CA . VAL A 1 81 ? -7.654 5.929 10.016 1.00 92.94 81 VAL A CA 1
ATOM 623 C C . VAL A 1 81 ? -6.526 6.354 9.080 1.00 92.94 81 VAL A C 1
ATOM 625 O O . VAL A 1 81 ? -5.358 6.271 9.450 1.00 92.94 81 VAL A O 1
ATOM 628 N N . SER A 1 82 ? -6.868 6.769 7.858 1.00 91.81 82 SER A N 1
ATOM 629 C CA . SER A 1 82 ? -5.922 7.344 6.894 1.00 91.81 82 SER A CA 1
ATOM 630 C C . SER A 1 82 ? -5.381 8.665 7.415 1.00 91.81 82 SER A C 1
ATOM 632 O O . SER A 1 82 ? -6.158 9.577 7.675 1.00 91.81 82 SER A O 1
ATOM 634 N N . ILE A 1 83 ? -4.060 8.785 7.507 1.00 93.50 83 ILE A N 1
ATOM 635 C CA . ILE A 1 83 ? -3.363 10.012 7.892 1.00 93.50 83 ILE A CA 1
ATOM 636 C C . ILE A 1 83 ? -2.311 10.300 6.829 1.00 93.50 83 ILE A C 1
ATOM 638 O O . ILE A 1 83 ? -1.494 9.436 6.500 1.00 93.50 83 ILE A O 1
ATOM 642 N N . ALA A 1 84 ? -2.352 11.498 6.257 1.00 91.00 84 ALA A N 1
ATOM 643 C CA . ALA A 1 84 ? -1.415 11.895 5.219 1.00 91.00 84 ALA A CA 1
ATOM 644 C C . ALA A 1 84 ? -1.243 13.411 5.194 1.00 91.00 84 ALA A C 1
ATOM 646 O O . ALA A 1 84 ? -2.226 14.151 5.252 1.00 91.00 84 ALA A O 1
ATOM 647 N N . LYS A 1 85 ? -0.007 13.875 4.992 1.00 89.62 85 LYS A N 1
ATOM 648 C CA . LYS A 1 85 ? 0.313 15.306 4.934 1.00 89.62 85 LYS A CA 1
ATOM 649 C C . LYS A 1 85 ? -0.540 16.074 3.920 1.00 89.62 85 LYS A C 1
ATOM 651 O O . LYS A 1 85 ? -1.084 17.124 4.241 1.00 89.62 85 LYS A O 1
ATOM 656 N N . TYR A 1 86 ? -0.742 15.518 2.722 1.00 85.19 86 TYR A N 1
ATOM 657 C CA . TYR A 1 86 ? -1.553 16.152 1.669 1.00 85.19 86 TYR A CA 1
ATOM 658 C C . TYR A 1 86 ? -3.056 16.229 2.000 1.00 85.19 86 TYR A C 1
ATOM 660 O O . TYR A 1 86 ? -3.788 16.973 1.353 1.00 85.19 86 TYR A O 1
ATOM 668 N N . GLN A 1 87 ? -3.533 15.452 2.980 1.00 85.94 87 GLN A N 1
ATOM 669 C CA . GLN A 1 87 ? -4.908 15.529 3.480 1.00 85.94 87 GLN A CA 1
ATOM 670 C C . GLN A 1 87 ? -5.059 16.595 4.575 1.00 85.94 87 GLN A C 1
ATOM 672 O O . GLN A 1 87 ? -6.189 16.940 4.908 1.00 85.94 87 GLN A O 1
ATOM 677 N N . GLY A 1 88 ? -3.950 17.109 5.127 1.00 87.94 88 GLY A N 1
ATOM 678 C CA . GLY A 1 88 ? -3.958 18.124 6.182 1.00 87.94 88 GLY A CA 1
ATOM 679 C C . GLY A 1 88 ? -4.672 17.670 7.457 1.00 87.94 88 GLY A C 1
ATOM 680 O O . GLY A 1 88 ? -5.278 18.490 8.137 1.00 87.94 88 GLY A O 1
ATOM 681 N N . ASN A 1 89 ? -4.671 16.364 7.742 1.00 90.88 89 ASN A N 1
ATOM 682 C CA . ASN A 1 89 ? -5.489 15.765 8.800 1.00 90.88 89 ASN A CA 1
ATOM 683 C C . ASN A 1 89 ? -4.702 15.334 10.049 1.00 90.88 89 ASN A C 1
ATOM 685 O O . ASN A 1 89 ? -5.270 14.682 10.926 1.00 90.88 89 ASN A O 1
ATOM 689 N N . LEU A 1 90 ? -3.423 15.709 10.131 1.00 92.94 90 LEU A N 1
ATOM 690 C CA . LEU A 1 90 ? -2.601 15.642 11.336 1.00 92.94 90 LEU A CA 1
ATOM 691 C C . LEU A 1 90 ? -2.248 17.071 11.764 1.00 92.94 90 LEU A C 1
ATOM 693 O O . LEU A 1 90 ? -1.763 17.853 10.949 1.00 92.94 90 LEU A O 1
ATOM 697 N N . THR A 1 91 ? -2.509 17.395 13.026 1.00 90.56 91 THR A N 1
ATOM 698 C CA . THR A 1 91 ? -2.171 18.676 13.662 1.00 90.56 91 THR A CA 1
ATOM 699 C C . THR A 1 91 ? -1.273 18.435 14.876 1.00 90.56 91 THR A C 1
ATOM 701 O O . THR A 1 91 ? -1.036 17.281 15.242 1.00 90.56 91 THR A O 1
ATOM 704 N N . ASP A 1 92 ? -0.829 19.502 15.543 1.00 87.25 92 ASP A N 1
ATOM 705 C CA . ASP A 1 92 ? -0.067 19.409 16.799 1.00 87.25 92 ASP A CA 1
ATOM 706 C C . ASP A 1 92 ? -0.837 18.669 17.910 1.00 87.25 92 ASP A C 1
ATOM 708 O O . ASP A 1 92 ? -0.231 18.048 18.782 1.00 87.25 92 ASP A O 1
ATOM 712 N N . GLU A 1 93 ? -2.172 18.695 17.859 1.00 85.88 93 GLU A N 1
ATOM 713 C CA . GLU A 1 93 ? -3.063 17.994 18.794 1.00 85.88 93 GLU A CA 1
ATOM 714 C C . GLU A 1 93 ? -3.386 16.556 18.350 1.00 85.88 93 GLU A C 1
ATOM 716 O O . GLU A 1 93 ? -4.087 15.829 19.049 1.00 85.88 93 GLU A O 1
ATOM 721 N N . GLY A 1 94 ? -2.871 16.124 17.195 1.00 90.31 94 GLY A N 1
ATOM 722 C CA . GLY A 1 94 ? -3.145 14.820 16.600 1.00 90.31 94 GLY A CA 1
ATOM 723 C C . GLY A 1 94 ? -4.152 14.870 15.457 1.00 90.31 94 GLY A C 1
ATOM 724 O O . GLY A 1 94 ? -4.347 15.894 14.793 1.00 90.31 94 GLY A O 1
ATOM 725 N N . CYS A 1 95 ? -4.742 13.711 15.170 1.00 94.50 95 CYS A N 1
ATOM 726 C CA . CYS A 1 95 ? -5.754 13.537 14.133 1.00 94.50 95 CYS A CA 1
ATOM 727 C C . CYS A 1 95 ? -7.104 13.317 14.816 1.00 94.50 95 CYS A C 1
ATOM 729 O O . CYS A 1 95 ? -7.318 12.256 15.395 1.00 94.50 95 CYS A O 1
ATOM 731 N N . LEU A 1 96 ? -8.031 14.277 14.720 1.00 94.94 96 LEU A N 1
ATOM 732 C CA . LEU A 1 96 ? -9.313 14.247 15.445 1.00 94.94 96 LEU A CA 1
ATOM 733 C C . LEU A 1 96 ? -10.075 12.916 15.293 1.00 94.94 96 LEU A C 1
ATOM 735 O O . LEU A 1 96 ? -10.592 12.366 16.262 1.00 94.94 96 LEU A O 1
ATOM 739 N N . ALA A 1 97 ? -10.105 12.366 14.079 1.00 94.38 97 ALA A N 1
ATOM 740 C CA . ALA A 1 97 ? -10.734 11.079 13.799 1.00 94.38 97 ALA A CA 1
ATOM 741 C C . ALA A 1 97 ? -10.066 9.907 14.540 1.00 94.38 97 ALA A C 1
ATOM 743 O O . ALA A 1 97 ? -10.750 8.996 15.011 1.00 94.38 97 ALA A O 1
ATOM 744 N N . LEU A 1 98 ? -8.732 9.918 14.633 1.00 95.50 98 LEU A N 1
ATOM 745 C CA . LEU A 1 98 ? -7.981 8.932 15.402 1.00 95.50 98 LEU A CA 1
ATOM 746 C C . LEU A 1 98 ? -8.210 9.134 16.904 1.00 95.50 98 LEU A C 1
ATOM 748 O O . LEU A 1 98 ? -8.475 8.149 17.585 1.00 95.50 98 LEU A O 1
ATOM 752 N N . GLU A 1 99 ? -8.199 10.374 17.401 1.00 95.94 99 GLU A N 1
ATOM 753 C CA . GLU A 1 99 ? -8.440 10.688 18.819 1.00 95.94 99 GLU A CA 1
ATOM 754 C C . GLU A 1 99 ? -9.806 10.204 19.297 1.00 95.94 99 GLU A C 1
ATOM 756 O O . GLU A 1 99 ? -9.919 9.522 20.321 1.00 95.94 99 GLU A O 1
ATOM 761 N N . ASN A 1 100 ? -10.853 10.488 18.523 1.00 96.19 100 ASN A N 1
ATOM 762 C CA . ASN A 1 100 ? -12.198 10.015 18.824 1.00 96.19 100 ASN A CA 1
ATOM 763 C C . ASN A 1 100 ? -12.260 8.486 18.827 1.00 96.19 100 ASN A C 1
ATOM 765 O O . ASN A 1 100 ? -12.847 7.888 19.729 1.00 96.19 100 ASN A O 1
ATOM 769 N N . LEU A 1 101 ? -11.627 7.835 17.847 1.00 94.31 101 LEU A N 1
ATOM 770 C CA . LEU A 1 101 ? -11.611 6.380 17.776 1.00 94.31 101 LEU A CA 1
ATOM 771 C C . LEU A 1 101 ? -10.836 5.759 18.950 1.00 94.31 101 LEU A C 1
ATOM 773 O O . LEU A 1 101 ? -11.301 4.773 19.516 1.00 94.31 101 LEU A O 1
ATOM 777 N N . LEU A 1 102 ? -9.695 6.330 19.344 1.00 95.06 102 LEU A N 1
ATOM 778 C CA . LEU A 1 102 ? -8.921 5.897 20.512 1.00 95.06 102 LEU A CA 1
ATOM 779 C C . LEU A 1 102 ? -9.724 6.059 21.802 1.00 95.06 102 LEU A C 1
ATOM 781 O O . LEU A 1 102 ? -9.763 5.133 22.612 1.00 95.06 102 LEU A O 1
ATOM 785 N N . THR A 1 103 ? -10.405 7.195 21.954 1.00 95.62 103 THR A N 1
ATOM 786 C CA . THR A 1 103 ? -11.281 7.478 23.096 1.00 95.62 103 THR A CA 1
ATOM 787 C C . THR A 1 103 ? -12.365 6.413 23.208 1.00 95.62 103 THR A C 1
ATOM 789 O O . THR A 1 103 ? -12.474 5.747 24.235 1.00 95.62 103 THR A O 1
ATOM 792 N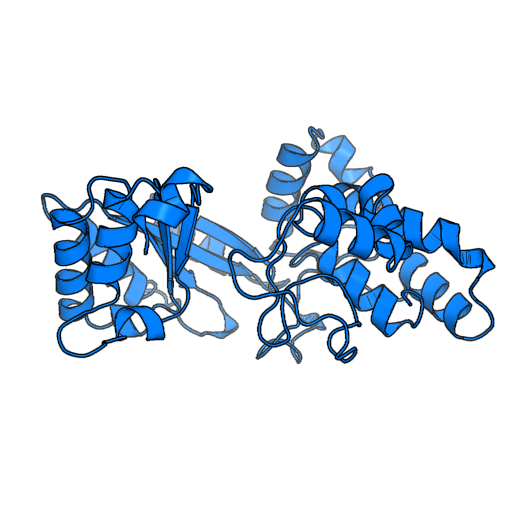 N . VAL A 1 104 ? -13.104 6.175 22.123 1.00 95.38 104 VAL A N 1
ATOM 793 C CA . VAL A 1 104 ? -14.181 5.180 22.087 1.00 95.38 104 VAL A CA 1
ATOM 794 C C . VAL A 1 104 ? -13.646 3.767 22.321 1.00 95.38 104 VAL A C 1
ATOM 796 O O . VAL A 1 104 ? -14.224 3.024 23.103 1.00 95.38 104 VAL A O 1
ATOM 799 N N . CYS A 1 105 ? -12.533 3.374 21.696 1.00 93.06 105 CYS A N 1
ATOM 800 C CA . CYS A 1 105 ? -11.975 2.023 21.856 1.00 93.06 105 CYS A CA 1
ATOM 801 C C . CYS A 1 105 ? -11.410 1.754 23.260 1.00 93.06 105 CYS A C 1
ATOM 803 O O . CYS A 1 105 ? -11.164 0.597 23.594 1.00 93.06 105 CYS A O 1
ATOM 805 N N . SER A 1 106 ? -11.201 2.795 24.072 1.00 93.06 106 SER A N 1
ATOM 806 C CA . SER A 1 106 ? -10.823 2.662 25.482 1.00 93.06 106 SER A CA 1
ATOM 807 C C . SER A 1 106 ? -12.015 2.406 26.415 1.00 93.06 106 SER A C 1
ATOM 809 O O . SER A 1 106 ? -11.813 2.035 27.573 1.00 93.06 106 SER A O 1
ATOM 811 N N . GLU A 1 107 ? -13.250 2.571 25.924 1.00 94.69 107 GLU A N 1
ATOM 812 C CA . GLU A 1 107 ? -14.464 2.247 26.674 1.00 94.69 107 GLU A CA 1
ATOM 813 C C . GLU A 1 107 ? -14.555 0.723 26.947 1.00 94.69 107 GLU A C 1
ATOM 815 O O . GLU A 1 107 ? -14.032 -0.090 26.174 1.00 94.69 107 GLU A O 1
ATOM 820 N N . PRO A 1 108 ? -15.219 0.291 28.037 1.00 91.50 108 PRO A N 1
ATOM 821 C CA . PRO A 1 108 ? -15.375 -1.128 28.350 1.00 91.50 108 PRO A CA 1
ATOM 822 C C . PRO A 1 108 ? -16.040 -1.925 27.220 1.00 91.50 108 PRO A C 1
ATOM 824 O O . PRO A 1 108 ? -16.933 -1.436 26.535 1.00 91.50 108 PRO A O 1
ATOM 827 N N . GLU A 1 109 ? -15.635 -3.191 27.078 1.00 88.38 109 GLU A N 1
ATOM 828 C CA . GLU A 1 109 ? -16.219 -4.170 26.143 1.00 88.38 109 GLU A CA 1
ATOM 829 C C . GLU A 1 109 ? -16.028 -3.871 24.643 1.00 88.38 109 GLU A C 1
ATOM 831 O O . GLU A 1 109 ? -16.548 -4.612 23.800 1.00 88.38 109 GLU A O 1
ATOM 836 N N . MET A 1 110 ? -15.236 -2.855 24.281 1.00 90.69 110 MET A N 1
ATOM 837 C CA . MET A 1 110 ? -14.899 -2.599 22.880 1.00 90.69 110 MET A CA 1
ATOM 838 C C . MET A 1 110 ? -13.927 -3.650 22.339 1.00 90.69 110 MET A C 1
ATOM 840 O O . MET A 1 110 ? -12.938 -4.015 22.971 1.00 90.69 110 MET A O 1
ATOM 844 N N . ARG A 1 111 ? -14.216 -4.153 21.134 1.00 88.44 111 ARG A N 1
ATOM 845 C CA . ARG A 1 111 ? -13.438 -5.204 20.441 1.00 88.44 111 ARG A CA 1
ATOM 846 C C . ARG A 1 111 ? -12.761 -4.696 19.170 1.00 88.44 111 ARG A C 1
ATOM 848 O O . ARG A 1 111 ? -12.326 -5.479 18.322 1.00 88.44 111 ARG A O 1
ATOM 855 N N . VAL A 1 112 ? -12.716 -3.376 19.027 1.00 90.38 112 VAL A N 1
ATOM 856 C CA . VAL A 1 112 ? -12.082 -2.694 17.908 1.00 90.38 112 VAL A CA 1
ATOM 857 C C . VAL A 1 112 ? -10.639 -2.358 18.261 1.00 90.38 112 VAL A C 1
ATOM 859 O O . VAL A 1 112 ? -10.358 -1.814 19.323 1.00 90.38 112 VAL A O 1
ATOM 862 N N . VAL A 1 113 ? -9.729 -2.656 17.337 1.00 92.06 113 VAL A N 1
ATOM 863 C CA . VAL A 1 113 ? -8.327 -2.250 17.394 1.00 92.06 113 VAL A CA 1
ATOM 864 C C . VAL A 1 113 ? -8.127 -1.071 16.439 1.00 92.06 113 VAL A C 1
ATOM 866 O O . VAL A 1 113 ? -8.170 -1.273 15.218 1.00 92.06 113 VAL A O 1
ATOM 869 N N . PRO A 1 114 ? -7.923 0.153 16.954 1.00 93.19 114 PRO A N 1
ATOM 870 C CA . PRO A 1 114 ? -7.598 1.301 16.124 1.00 93.19 114 PRO A CA 1
ATOM 871 C C . PRO A 1 114 ? -6.145 1.230 15.651 1.00 93.19 114 PRO A C 1
ATOM 873 O O . PRO A 1 114 ? -5.231 0.949 16.429 1.00 93.19 114 PRO A O 1
ATOM 876 N N . ILE A 1 115 ? -5.925 1.512 14.370 1.00 94.69 115 ILE A N 1
ATOM 877 C CA . ILE A 1 115 ? -4.601 1.657 13.767 1.00 94.69 115 ILE A CA 1
ATOM 878 C C . ILE A 1 115 ? -4.542 2.934 12.928 1.00 94.69 115 ILE A C 1
ATOM 880 O O . ILE A 1 115 ? -5.540 3.365 12.347 1.00 94.69 115 ILE A O 1
ATOM 884 N N . ALA A 1 116 ? -3.355 3.512 12.810 1.00 94.94 116 ALA A N 1
ATOM 885 C CA . ALA A 1 116 ? -3.102 4.602 11.880 1.00 94.94 116 ALA A CA 1
ATOM 886 C C . ALA A 1 116 ? -2.595 4.050 10.544 1.00 94.94 116 ALA A C 1
ATOM 888 O O . ALA A 1 116 ? -1.665 3.242 10.498 1.00 94.94 116 ALA A O 1
ATOM 889 N N . LEU A 1 117 ? -3.205 4.485 9.447 1.00 93.88 117 LEU A N 1
ATOM 890 C CA . LEU A 1 117 ? -2.788 4.176 8.083 1.00 93.88 117 LEU A CA 1
ATOM 891 C C . LEU A 1 117 ? -2.065 5.398 7.523 1.00 93.88 117 LEU A C 1
ATOM 893 O O . LEU A 1 117 ? -2.691 6.313 6.995 1.00 93.88 117 LEU A O 1
ATOM 897 N N . VAL A 1 118 ? -0.746 5.429 7.680 1.00 95.00 118 VAL A N 1
ATOM 898 C CA . VAL A 1 118 ? 0.064 6.599 7.335 1.00 95.00 118 VAL A CA 1
ATOM 899 C C . VAL A 1 118 ? 0.512 6.507 5.880 1.00 95.00 118 VAL A C 1
ATOM 901 O O . VAL A 1 118 ? 1.097 5.503 5.469 1.00 95.00 118 VAL A O 1
ATOM 904 N N . THR A 1 119 ? 0.256 7.551 5.095 1.00 93.81 119 THR A N 1
ATOM 905 C CA . THR A 1 119 ? 0.794 7.680 3.732 1.00 93.81 119 THR A CA 1
ATOM 906 C C . THR A 1 119 ? 1.930 8.691 3.730 1.00 93.81 119 THR A C 1
ATOM 908 O O . THR A 1 119 ? 1.704 9.825 4.133 1.00 93.81 119 THR A O 1
ATOM 911 N N . LEU A 1 120 ? 3.119 8.293 3.266 1.00 95.75 120 LEU A N 1
ATOM 912 C CA . LEU A 1 120 ? 4.300 9.161 3.221 1.00 95.75 120 LEU A CA 1
ATOM 913 C C . LEU A 1 120 ? 4.659 9.568 1.793 1.00 95.75 120 LEU A C 1
ATOM 915 O O . LEU A 1 120 ? 4.836 8.708 0.926 1.00 95.75 120 LEU A O 1
ATOM 919 N N . SER A 1 121 ? 4.833 10.868 1.566 1.00 95.25 121 SER A N 1
ATOM 920 C CA . SER A 1 121 ? 5.626 11.369 0.438 1.00 95.25 121 SER A CA 1
ATOM 921 C C . SER A 1 121 ? 7.137 11.227 0.711 1.00 95.25 121 SER A C 1
ATOM 923 O O . SER A 1 121 ? 7.562 10.811 1.791 1.00 95.25 121 SER A O 1
ATOM 925 N N . ARG A 1 122 ? 7.977 11.550 -0.277 1.00 94.62 122 ARG A N 1
ATOM 926 C CA . ARG A 1 122 ? 9.443 11.439 -0.207 1.00 94.62 122 ARG A CA 1
ATOM 927 C C . ARG A 1 122 ? 10.046 12.275 0.929 1.00 94.62 122 ARG A C 1
ATOM 929 O O . ARG A 1 122 ? 11.031 11.851 1.523 1.00 94.62 122 ARG A O 1
ATOM 936 N N . SER A 1 123 ? 9.437 13.413 1.257 1.00 93.75 123 SER A N 1
ATOM 937 C CA . SER A 1 123 ? 9.905 14.357 2.285 1.00 93.75 123 SER A CA 1
ATOM 938 C C . SER A 1 123 ? 8.886 14.507 3.424 1.00 93.75 123 SER A C 1
ATOM 940 O O . SER A 1 123 ? 8.596 15.617 3.874 1.00 93.75 123 SER A O 1
ATOM 942 N N . ASP A 1 124 ? 8.278 13.393 3.836 1.00 93.31 124 ASP A N 1
ATOM 943 C CA . ASP A 1 124 ? 7.180 13.353 4.804 1.00 93.31 124 ASP A CA 1
ATOM 944 C C . ASP A 1 124 ? 7.630 12.841 6.179 1.00 93.31 124 ASP A C 1
ATOM 946 O O . ASP A 1 124 ? 8.273 11.802 6.289 1.00 93.31 124 ASP A O 1
ATOM 950 N N . GLU A 1 125 ? 7.249 13.542 7.243 1.00 93.50 125 GLU A N 1
ATOM 951 C CA . GLU A 1 125 ? 7.562 13.189 8.629 1.00 93.50 125 GLU A CA 1
ATOM 952 C C . GLU A 1 125 ? 6.336 12.736 9.441 1.00 93.50 125 GLU A C 1
ATOM 954 O O . GLU A 1 125 ? 6.469 12.443 10.629 1.00 93.50 125 GLU A O 1
ATOM 959 N N . THR A 1 126 ? 5.171 12.571 8.797 1.00 94.44 126 THR A N 1
ATOM 960 C CA . THR A 1 126 ? 3.885 12.225 9.434 1.00 94.44 126 THR A CA 1
ATOM 961 C C . THR A 1 126 ? 4.003 11.020 10.376 1.00 94.44 126 THR A C 1
ATOM 963 O O . THR A 1 126 ? 3.471 11.035 11.482 1.00 94.44 126 THR A O 1
ATOM 966 N N . SER A 1 127 ? 4.716 9.954 9.981 1.00 93.62 127 SER A N 1
ATOM 967 C CA . SER A 1 127 ? 4.878 8.763 10.840 1.00 93.62 127 SER A CA 1
ATOM 968 C C . SER A 1 127 ? 5.706 9.065 12.094 1.00 93.62 127 SER A C 1
ATOM 970 O O . SER A 1 127 ? 5.401 8.574 13.186 1.00 93.62 127 SER A O 1
ATOM 972 N N . THR A 1 128 ? 6.735 9.901 11.961 1.00 93.25 128 THR A N 1
ATOM 973 C CA . THR A 1 128 ? 7.588 10.335 13.072 1.00 93.25 128 THR A CA 1
ATOM 974 C C . THR A 1 128 ? 6.814 11.238 14.026 1.00 93.25 128 THR A C 1
ATOM 976 O O . THR A 1 128 ? 6.861 11.023 15.236 1.00 93.25 128 THR A O 1
ATOM 979 N N . GLU A 1 129 ? 6.071 12.213 13.504 1.00 93.69 129 GLU A N 1
ATOM 980 C CA . GLU A 1 129 ? 5.204 13.101 14.288 1.00 93.69 129 GLU A CA 1
ATOM 981 C C . GLU A 1 129 ? 4.131 12.315 15.040 1.00 93.69 129 GLU A C 1
ATOM 983 O O . GLU A 1 129 ? 4.024 12.416 16.263 1.00 93.69 129 GLU A O 1
ATOM 988 N N . LEU A 1 130 ? 3.419 11.428 14.343 1.00 93.56 130 LEU A N 1
ATOM 989 C CA . LEU A 1 130 ? 2.390 10.596 14.952 1.00 93.56 130 LEU A CA 1
ATOM 990 C C . LEU A 1 130 ? 2.959 9.672 16.037 1.00 93.56 130 LEU A C 1
ATOM 992 O O . LEU A 1 130 ? 2.315 9.439 17.056 1.00 93.56 130 LEU A O 1
ATOM 996 N N . SER A 1 131 ? 4.189 9.177 15.864 1.00 93.12 131 SER A N 1
ATOM 997 C CA . SER A 1 131 ? 4.874 8.370 16.884 1.00 93.12 131 SER A CA 1
ATOM 998 C C . SER A 1 131 ? 5.203 9.165 18.152 1.00 93.12 131 SER A C 1
ATOM 1000 O O . SER A 1 131 ? 5.265 8.576 19.235 1.00 93.12 131 SER A O 1
ATOM 1002 N N . LYS A 1 132 ? 5.414 10.487 18.048 1.00 93.56 132 LYS A N 1
ATOM 1003 C CA . LYS A 1 132 ? 5.619 11.366 19.212 1.00 93.56 132 LYS A CA 1
ATOM 1004 C C . LYS A 1 132 ? 4.323 11.520 20.008 1.00 93.56 132 LYS A C 1
ATOM 1006 O O . LYS A 1 132 ? 4.374 11.422 21.232 1.00 93.56 132 LYS A O 1
ATOM 1011 N N . LEU A 1 133 ? 3.196 11.693 19.316 1.00 92.12 133 LEU A N 1
ATOM 1012 C CA . LEU A 1 133 ? 1.871 11.862 19.920 1.00 92.12 133 LEU A CA 1
ATOM 1013 C C . LEU A 1 133 ? 1.312 10.541 20.483 1.00 92.12 133 LEU A C 1
ATOM 1015 O O . LEU A 1 133 ? 0.855 10.489 21.622 1.00 92.12 133 LEU A O 1
ATOM 1019 N N . HIS A 1 134 ? 1.435 9.437 19.735 1.00 91.06 134 HIS A N 1
ATOM 1020 C CA . HIS A 1 134 ? 0.819 8.149 20.075 1.00 91.06 134 HIS A CA 1
ATOM 1021 C C . HIS A 1 134 ? 1.788 6.967 19.965 1.00 91.06 134 HIS A C 1
ATOM 1023 O O . HIS A 1 134 ? 1.689 6.121 19.076 1.00 91.06 134 HIS A O 1
ATOM 1029 N N . ARG A 1 135 ? 2.683 6.820 20.948 1.00 87.06 135 ARG A N 1
ATOM 1030 C CA . ARG A 1 135 ? 3.686 5.729 20.978 1.00 87.06 135 ARG A CA 1
ATOM 1031 C C . ARG A 1 135 ? 3.114 4.307 20.950 1.00 87.06 135 ARG A C 1
ATOM 1033 O O . ARG A 1 135 ? 3.835 3.370 20.623 1.00 87.06 135 ARG A O 1
ATOM 1040 N N . ARG A 1 136 ? 1.857 4.125 21.366 1.00 88.12 136 ARG A N 1
ATOM 1041 C CA . ARG A 1 136 ? 1.205 2.806 21.483 1.00 88.12 136 ARG A CA 1
ATOM 1042 C C . ARG A 1 136 ? 0.287 2.470 20.310 1.00 88.12 136 ARG A C 1
ATOM 1044 O O . ARG A 1 136 ? -0.189 1.342 20.235 1.00 88.12 136 ARG A O 1
ATOM 1051 N N . VAL A 1 137 ? 0.026 3.422 19.416 1.00 92.12 137 VAL A N 1
ATOM 1052 C CA . VAL A 1 137 ? -0.853 3.192 18.269 1.00 92.12 137 VAL A CA 1
ATOM 1053 C C . VAL A 1 137 ? -0.061 2.509 17.169 1.00 92.12 137 VAL A C 1
ATOM 1055 O O . VAL A 1 137 ? 0.996 2.982 16.754 1.00 92.12 137 VAL A O 1
ATOM 1058 N N . PHE A 1 138 ? -0.576 1.379 16.689 1.00 93.38 138 PHE A N 1
ATOM 1059 C CA . PHE A 1 138 ? 0.038 0.681 15.572 1.00 93.38 138 PHE A CA 1
ATOM 1060 C C . PHE A 1 138 ? -0.088 1.520 14.298 1.00 93.38 138 PHE A C 1
ATOM 1062 O O . PHE A 1 138 ? -1.183 1.961 13.940 1.00 93.38 138 PHE A O 1
ATOM 1069 N N . GLN A 1 139 ? 1.027 1.697 13.592 1.00 93.50 139 GLN A N 1
ATOM 1070 C CA . GLN A 1 139 ? 1.073 2.414 12.323 1.00 93.50 139 GLN A CA 1
ATOM 1071 C C . GLN A 1 139 ? 1.346 1.440 11.179 1.00 93.50 139 GLN A C 1
ATOM 1073 O O . GLN A 1 139 ? 2.357 0.736 11.167 1.00 93.50 139 GLN A O 1
ATOM 1078 N N . ARG A 1 140 ? 0.466 1.435 10.178 1.00 91.81 140 ARG A N 1
ATOM 1079 C CA . ARG A 1 140 ? 0.735 0.838 8.872 1.00 91.81 140 ARG A CA 1
ATOM 1080 C C . ARG A 1 140 ? 1.140 1.950 7.919 1.00 91.81 140 ARG A C 1
ATOM 1082 O O . ARG A 1 140 ? 0.296 2.725 7.484 1.00 91.81 140 ARG A O 1
ATOM 1089 N N . VAL A 1 141 ? 2.425 1.996 7.592 1.00 93.19 141 VAL A N 1
ATOM 1090 C CA . VAL A 1 141 ? 2.991 3.036 6.732 1.00 93.19 141 VAL A CA 1
ATOM 1091 C C . VAL A 1 141 ? 3.051 2.556 5.284 1.00 93.19 141 VAL A C 1
ATOM 1093 O O . VAL A 1 141 ? 3.527 1.456 4.994 1.00 93.19 141 VAL A O 1
ATOM 1096 N N . THR A 1 142 ? 2.566 3.385 4.367 1.00 91.75 142 THR A N 1
ATOM 1097 C CA . THR A 1 142 ? 2.540 3.135 2.922 1.00 91.75 142 THR A CA 1
ATOM 1098 C C . THR A 1 142 ? 3.099 4.341 2.165 1.00 91.75 142 THR A C 1
ATOM 1100 O O . THR A 1 142 ? 2.968 5.463 2.650 1.00 91.75 142 THR A O 1
ATOM 1103 N N . PRO A 1 143 ? 3.736 4.150 1.000 1.00 93.56 143 PRO A N 1
ATOM 1104 C CA . PRO A 1 143 ? 4.232 5.266 0.206 1.00 93.56 143 PRO A CA 1
ATOM 1105 C C . PRO A 1 143 ? 3.080 5.932 -0.554 1.00 93.56 143 PRO A C 1
ATOM 1107 O O . PRO A 1 143 ? 2.133 5.261 -0.977 1.00 93.56 143 PRO A O 1
ATOM 1110 N N . LEU A 1 144 ? 3.186 7.242 -0.772 1.00 92.19 144 LEU A N 1
ATOM 1111 C CA . LEU A 1 144 ? 2.326 7.967 -1.697 1.00 92.19 144 LEU A CA 1
ATOM 1112 C C . LEU A 1 144 ? 2.463 7.357 -3.096 1.00 92.19 144 LEU A C 1
ATOM 1114 O O . LEU A 1 144 ? 3.569 7.112 -3.581 1.00 92.19 144 LEU A O 1
ATOM 1118 N N . ALA A 1 145 ? 1.322 7.095 -3.725 1.00 88.19 145 ALA A N 1
ATOM 1119 C CA . ALA A 1 145 ? 1.258 6.584 -5.083 1.00 88.19 145 ALA A CA 1
ATOM 1120 C C . ALA A 1 145 ? 0.835 7.709 -6.033 1.00 88.19 145 ALA A C 1
ATOM 1122 O O . ALA A 1 145 ? -0.085 8.449 -5.677 1.00 88.19 145 ALA A O 1
ATOM 1123 N N . PRO A 1 146 ? 1.398 7.793 -7.249 1.00 85.94 146 PRO A N 1
ATOM 1124 C CA . PRO A 1 146 ? 1.050 8.821 -8.230 1.00 85.94 146 PRO A CA 1
ATOM 1125 C C . PRO A 1 146 ? -0.281 8.498 -8.932 1.00 85.94 146 PRO A C 1
ATOM 1127 O O . PRO A 1 146 ? -0.354 8.397 -10.154 1.00 85.94 146 PRO A O 1
ATOM 1130 N N . LEU A 1 147 ? -1.338 8.257 -8.152 1.00 81.00 147 LEU A N 1
ATOM 1131 C CA . LEU A 1 147 ? -2.652 7.813 -8.613 1.00 81.00 147 LEU A CA 1
ATOM 1132 C C . LEU A 1 147 ? -3.762 8.700 -8.039 1.00 81.00 147 LEU A C 1
ATOM 1134 O O . LEU A 1 147 ? -3.632 9.273 -6.954 1.00 81.00 147 LEU A O 1
ATOM 1138 N N . GLY A 1 148 ? -4.899 8.760 -8.736 1.00 77.06 148 GLY A N 1
ATOM 1139 C CA . GLY A 1 148 ? -6.063 9.526 -8.290 1.00 77.06 148 GLY A CA 1
ATOM 1140 C C . GLY A 1 148 ? -5.712 10.995 -8.049 1.00 77.06 148 GLY A C 1
ATOM 1141 O O . GLY A 1 148 ? -5.119 11.638 -8.906 1.00 77.06 148 GLY A O 1
ATOM 1142 N N . ARG A 1 149 ? -6.036 11.524 -6.863 1.00 74.62 149 ARG A N 1
ATOM 1143 C CA . ARG A 1 149 ? -5.728 12.923 -6.502 1.00 74.62 149 ARG A CA 1
ATOM 1144 C C . ARG A 1 149 ? -4.228 13.229 -6.410 1.00 74.62 149 ARG A C 1
ATOM 1146 O O . ARG A 1 149 ? -3.869 14.397 -6.440 1.00 74.62 149 ARG A O 1
ATOM 1153 N N . ALA A 1 150 ? -3.376 12.211 -6.297 1.00 81.06 150 ALA A N 1
ATOM 1154 C CA . ALA A 1 150 ? -1.926 12.363 -6.204 1.00 81.06 150 ALA A CA 1
ATOM 1155 C C . ALA A 1 150 ? -1.211 12.161 -7.553 1.00 81.06 150 ALA A C 1
ATOM 1157 O O . ALA A 1 150 ? 0.016 12.117 -7.591 1.00 81.06 150 ALA A O 1
ATOM 1158 N N . SER A 1 151 ? -1.936 12.051 -8.675 1.00 83.50 151 SER A N 1
ATOM 1159 C CA . SER A 1 151 ? -1.318 11.902 -10.003 1.00 83.50 151 SER A CA 1
ATOM 1160 C C . SER A 1 151 ? -0.418 13.083 -10.379 1.00 83.50 151 SER A C 1
ATOM 1162 O O . SER A 1 151 ? 0.595 12.887 -11.037 1.00 83.50 151 SER A O 1
ATOM 1164 N N . SER A 1 152 ? -0.753 14.295 -9.925 1.00 85.62 152 SER A N 1
ATOM 1165 C CA . SER A 1 152 ? 0.059 15.505 -10.109 1.00 85.62 152 SER A CA 1
ATOM 1166 C C . SER A 1 152 ? 1.207 15.644 -9.101 1.00 85.62 152 SER A C 1
ATOM 1168 O O . SER A 1 152 ? 1.906 16.648 -9.124 1.00 85.62 152 SER A O 1
ATOM 1170 N N . MET A 1 153 ? 1.384 14.676 -8.196 1.00 89.31 153 MET A N 1
ATOM 1171 C CA . MET A 1 153 ? 2.406 14.674 -7.139 1.00 89.31 153 MET A CA 1
ATOM 1172 C C . MET A 1 153 ? 3.470 13.598 -7.391 1.00 89.31 153 MET A C 1
ATOM 1174 O O . MET A 1 153 ? 4.044 13.041 -6.454 1.00 89.31 153 MET A O 1
ATOM 1178 N N . SER A 1 154 ? 3.709 13.239 -8.654 1.00 86.94 154 SER A N 1
ATOM 1179 C CA . SER A 1 154 ? 4.635 12.161 -9.023 1.00 86.94 154 SER A CA 1
ATOM 1180 C C . SER A 1 154 ? 6.052 12.390 -8.501 1.00 86.94 154 SER A C 1
ATOM 1182 O O . SER A 1 154 ? 6.689 11.440 -8.058 1.00 86.94 154 SER A O 1
ATOM 1184 N N . GLU A 1 155 ? 6.525 13.635 -8.486 1.00 89.88 155 GLU A N 1
ATOM 1185 C CA . GLU A 1 155 ? 7.852 14.012 -7.976 1.00 89.88 155 GLU A CA 1
ATOM 1186 C C . GLU A 1 155 ? 7.973 13.872 -6.449 1.00 89.88 155 GLU A C 1
ATOM 1188 O O . GLU A 1 155 ? 9.059 13.614 -5.925 1.00 89.88 155 GLU A O 1
ATOM 1193 N N . ASP A 1 156 ? 6.849 13.977 -5.736 1.00 92.69 156 ASP A N 1
ATOM 1194 C CA . ASP A 1 156 ? 6.774 13.797 -4.286 1.00 92.69 156 ASP A CA 1
ATOM 1195 C C . ASP A 1 156 ? 6.621 12.326 -3.890 1.00 92.69 156 ASP A C 1
ATOM 1197 O O . ASP A 1 156 ? 6.771 11.975 -2.719 1.00 92.69 156 ASP A O 1
ATOM 1201 N N . CYS A 1 157 ? 6.295 11.438 -4.830 1.00 94.12 157 CYS A N 1
ATOM 1202 C CA . CYS A 1 157 ? 6.109 10.027 -4.525 1.00 94.12 157 CYS A CA 1
ATOM 1203 C C . CYS A 1 157 ? 7.460 9.353 -4.224 1.00 94.12 157 CYS A C 1
ATOM 1205 O O . CYS A 1 157 ? 8.425 9.565 -4.961 1.00 94.12 157 CYS A O 1
ATOM 1207 N N . PRO A 1 158 ? 7.542 8.482 -3.200 1.00 95.56 158 PRO A N 1
ATOM 1208 C CA . PRO A 1 158 ? 8.673 7.580 -3.028 1.00 95.56 158 PRO A CA 1
ATOM 1209 C C . PRO A 1 158 ? 8.878 6.724 -4.278 1.00 95.56 158 PRO A C 1
ATOM 1211 O O . PRO A 1 158 ? 7.949 6.053 -4.749 1.00 95.56 158 PRO A O 1
ATOM 1214 N N . GLN A 1 159 ? 10.092 6.744 -4.818 1.00 94.50 159 GLN A N 1
ATOM 1215 C CA . GLN A 1 159 ? 10.391 6.148 -6.115 1.00 94.50 159 GLN A CA 1
ATOM 1216 C C . GLN A 1 159 ? 11.822 5.620 -6.198 1.00 94.50 159 GLN A C 1
ATOM 1218 O O . GLN A 1 159 ? 12.690 5.983 -5.411 1.00 94.50 159 GLN A O 1
ATOM 1223 N N . LEU A 1 160 ? 12.036 4.708 -7.136 1.00 92.62 160 LEU A N 1
ATOM 1224 C CA . LEU A 1 160 ? 13.264 3.952 -7.305 1.00 92.62 160 LEU A CA 1
ATOM 1225 C C . LEU A 1 160 ? 13.638 3.970 -8.788 1.00 92.62 160 LEU A C 1
ATOM 1227 O O . LEU A 1 160 ? 12.818 3.603 -9.631 1.00 92.62 160 LEU A O 1
ATOM 1231 N N . SER A 1 161 ? 14.864 4.378 -9.110 1.00 93.06 161 SER A N 1
ATOM 1232 C CA . SER A 1 161 ? 15.429 4.090 -10.431 1.00 93.06 161 SER A CA 1
ATOM 1233 C C . SER A 1 161 ? 15.642 2.584 -10.548 1.00 93.06 161 SER A C 1
ATOM 1235 O O . SER A 1 161 ? 16.134 1.974 -9.601 1.00 93.06 161 SER A O 1
ATOM 1237 N N . LEU A 1 162 ? 15.274 1.965 -11.672 1.00 92.00 162 LEU A N 1
ATOM 1238 C CA . LEU A 1 162 ? 15.549 0.537 -11.870 1.00 92.00 162 LEU A CA 1
ATOM 1239 C C . LEU A 1 162 ? 17.036 0.261 -12.137 1.00 92.00 162 LEU A C 1
ATOM 1241 O O . LEU A 1 162 ? 17.485 -0.865 -11.922 1.00 92.00 162 LEU A O 1
ATOM 1245 N N . ALA A 1 163 ? 17.804 1.282 -12.524 1.00 92.81 163 ALA A N 1
ATOM 1246 C CA . ALA A 1 163 ? 19.247 1.180 -12.675 1.00 92.81 163 ALA A CA 1
ATOM 1247 C C . ALA A 1 163 ? 19.976 1.282 -11.330 1.00 92.81 163 ALA A C 1
ATOM 1249 O O . ALA A 1 163 ? 19.576 2.016 -10.423 1.00 92.81 163 ALA A O 1
ATOM 1250 N N . GLY A 1 164 ? 21.099 0.567 -11.231 1.00 93.81 164 GLY A N 1
ATOM 1251 C CA . GLY A 1 164 ? 21.951 0.571 -10.045 1.00 93.81 164 GLY A CA 1
ATOM 1252 C C . GLY A 1 164 ? 21.250 0.025 -8.799 1.00 93.81 164 GLY A C 1
ATOM 1253 O O . GLY A 1 164 ? 20.341 -0.801 -8.884 1.00 93.81 164 GLY A O 1
ATOM 1254 N N . ASN A 1 165 ? 21.705 0.467 -7.631 1.00 95.50 165 ASN A N 1
ATOM 1255 C CA . ASN A 1 165 ? 21.205 0.041 -6.322 1.00 95.50 165 ASN A CA 1
ATOM 1256 C C . ASN A 1 165 ? 20.871 1.216 -5.383 1.00 95.50 165 ASN A C 1
ATOM 1258 O O . ASN A 1 165 ? 20.568 0.982 -4.213 1.00 95.50 165 ASN A O 1
ATOM 1262 N N . ASP A 1 166 ? 20.892 2.458 -5.884 1.00 94.88 166 ASP A N 1
ATOM 1263 C CA . ASP A 1 166 ? 20.599 3.660 -5.100 1.00 94.88 166 ASP A CA 1
ATOM 1264 C C . ASP A 1 166 ? 19.116 3.726 -4.698 1.00 94.88 166 ASP A C 1
ATOM 1266 O O . ASP A 1 166 ? 18.217 3.675 -5.541 1.00 94.88 166 ASP A O 1
ATOM 1270 N N . LYS A 1 167 ? 18.856 3.856 -3.393 1.00 95.44 167 LYS A N 1
ATOM 1271 C CA . LYS A 1 167 ? 17.508 3.892 -2.800 1.00 95.44 167 LYS A CA 1
ATOM 1272 C C . LYS A 1 167 ? 17.151 5.255 -2.212 1.00 95.44 167 LYS A C 1
ATOM 1274 O O . LYS A 1 167 ? 16.098 5.391 -1.586 1.00 95.44 167 LYS A O 1
ATOM 1279 N N . THR A 1 168 ? 17.981 6.277 -2.424 1.00 94.19 168 THR A N 1
ATOM 1280 C CA . THR A 1 168 ? 17.754 7.635 -1.899 1.00 94.19 168 THR A CA 1
ATOM 1281 C C . THR A 1 168 ? 16.418 8.230 -2.355 1.00 94.19 168 THR A C 1
ATOM 1283 O O . THR A 1 168 ? 15.736 8.887 -1.568 1.00 94.19 168 THR A O 1
ATOM 1286 N N . GLY A 1 169 ? 15.977 7.924 -3.582 1.00 93.88 169 GLY A N 1
ATOM 1287 C CA . GLY A 1 169 ? 14.689 8.363 -4.139 1.00 93.88 169 GLY A CA 1
ATOM 1288 C C . GLY A 1 169 ? 13.447 7.890 -3.367 1.00 93.88 169 GLY A C 1
ATOM 1289 O O . GLY A 1 169 ? 12.370 8.477 -3.509 1.00 93.88 169 GLY A O 1
ATOM 1290 N N . VAL A 1 170 ? 13.580 6.872 -2.509 1.00 95.81 170 VAL A N 1
ATOM 1291 C CA . VAL A 1 170 ? 12.500 6.392 -1.632 1.00 95.81 170 VAL A CA 1
ATOM 1292 C C . VAL A 1 170 ? 12.238 7.382 -0.483 1.00 95.81 170 VAL A C 1
ATOM 1294 O O . VAL A 1 170 ? 11.125 7.447 0.044 1.00 95.81 170 VAL A O 1
ATOM 1297 N N . GLY A 1 171 ? 13.237 8.195 -0.122 1.00 96.38 171 GLY A N 1
ATOM 1298 C CA . GLY A 1 171 ? 13.126 9.260 0.872 1.00 96.38 171 GLY A CA 1
ATOM 1299 C C . GLY A 1 171 ? 12.697 8.762 2.251 1.00 96.38 171 GLY A C 1
ATOM 1300 O O . GLY A 1 171 ? 13.143 7.716 2.720 1.00 96.38 171 GLY A O 1
ATOM 1301 N N . ALA A 1 172 ? 11.793 9.495 2.899 1.00 96.25 172 ALA A N 1
ATOM 1302 C CA . ALA A 1 172 ? 11.302 9.199 4.243 1.00 96.25 172 ALA A CA 1
ATOM 1303 C C . ALA A 1 172 ? 10.654 7.810 4.388 1.00 96.25 172 ALA A C 1
ATOM 1305 O O . ALA A 1 172 ? 10.601 7.257 5.486 1.00 96.25 172 ALA A O 1
ATOM 1306 N N . TYR A 1 173 ? 10.195 7.205 3.287 1.00 96.38 173 TYR A N 1
ATOM 1307 C CA . TYR A 1 173 ? 9.642 5.854 3.310 1.00 96.38 173 TYR A CA 1
ATOM 1308 C C . TYR A 1 173 ? 10.718 4.752 3.373 1.00 96.38 173 TYR A C 1
ATOM 1310 O O . TYR A 1 173 ? 10.387 3.597 3.648 1.00 96.38 173 TYR A O 1
ATOM 1318 N N . LEU A 1 174 ? 12.003 5.069 3.164 1.00 96.25 174 LEU A N 1
ATOM 1319 C CA . LEU A 1 174 ? 13.079 4.079 3.040 1.00 96.25 174 LEU A CA 1
ATOM 1320 C C . LEU A 1 174 ? 13.190 3.116 4.237 1.00 96.25 174 LEU A C 1
ATOM 1322 O O . LEU A 1 174 ? 13.267 1.914 3.989 1.00 96.25 174 LEU A O 1
ATOM 1326 N N . PRO A 1 175 ? 13.113 3.548 5.514 1.00 94.88 175 PRO A N 1
ATOM 1327 C CA . PRO A 1 175 ? 13.177 2.615 6.643 1.00 94.88 175 PRO A CA 1
ATOM 1328 C C . PRO A 1 175 ? 12.020 1.603 6.649 1.00 94.88 175 PRO A C 1
ATOM 1330 O O . PRO A 1 175 ? 12.200 0.434 6.995 1.00 94.88 175 PRO A O 1
ATOM 1333 N N . HIS A 1 176 ? 10.826 2.033 6.228 1.00 93.62 176 HIS A N 1
ATOM 1334 C CA . HIS A 1 176 ? 9.652 1.165 6.118 1.00 93.62 176 HIS A CA 1
ATOM 1335 C C . HIS A 1 176 ? 9.762 0.223 4.921 1.00 93.62 176 HIS A C 1
ATOM 1337 O O . HIS A 1 176 ? 9.424 -0.955 5.041 1.00 93.62 176 HIS A O 1
ATOM 1343 N N . PHE A 1 177 ? 10.258 0.735 3.792 1.00 93.31 177 PHE A N 1
ATOM 1344 C CA . PHE A 1 177 ? 10.532 -0.054 2.600 1.00 93.31 177 PHE A CA 1
ATOM 1345 C C . PHE A 1 177 ? 11.563 -1.144 2.898 1.00 93.31 177 PHE A C 1
ATOM 1347 O O . PHE A 1 177 ? 11.267 -2.314 2.684 1.00 93.31 177 PHE A O 1
ATOM 1354 N N . LYS A 1 178 ? 12.704 -0.791 3.500 1.00 95.06 178 LYS A N 1
ATOM 1355 C CA . LYS A 1 178 ? 13.746 -1.732 3.927 1.00 95.06 178 LYS A CA 1
ATOM 1356 C C . LYS A 1 178 ? 13.183 -2.818 4.837 1.00 95.06 178 LYS A C 1
ATOM 1358 O O . LYS A 1 178 ? 13.292 -3.996 4.521 1.00 95.06 178 LYS A O 1
ATOM 1363 N N . LYS A 1 179 ? 12.484 -2.440 5.913 1.00 93.06 179 LYS A N 1
ATOM 1364 C CA . LYS A 1 179 ? 11.890 -3.405 6.853 1.00 93.06 179 LYS A CA 1
ATOM 1365 C C . LYS A 1 179 ? 10.928 -4.386 6.174 1.00 93.06 179 LYS A C 1
ATOM 1367 O O . LYS A 1 179 ? 10.978 -5.583 6.452 1.00 93.06 179 LYS A O 1
ATOM 1372 N N . ASP A 1 180 ? 10.031 -3.892 5.321 1.00 88.06 180 ASP A N 1
ATOM 1373 C CA . ASP A 1 180 ? 9.051 -4.736 4.627 1.00 88.06 180 ASP A CA 1
ATOM 1374 C C . ASP A 1 180 ? 9.715 -5.651 3.590 1.00 88.06 180 ASP A C 1
ATOM 1376 O O . ASP A 1 180 ? 9.393 -6.837 3.518 1.00 88.06 180 ASP A O 1
ATOM 1380 N N . VAL A 1 181 ? 10.658 -5.120 2.814 1.00 89.31 181 VAL A N 1
ATOM 1381 C CA . VAL A 1 181 ? 11.340 -5.850 1.744 1.00 89.31 181 VAL A CA 1
ATOM 1382 C C . VAL A 1 181 ? 12.295 -6.895 2.309 1.00 89.31 181 VAL A C 1
ATOM 1384 O O . VAL A 1 181 ? 12.193 -8.060 1.926 1.00 89.31 181 VAL A O 1
ATOM 1387 N N . SER A 1 182 ? 13.148 -6.526 3.267 1.00 91.69 182 SER A N 1
ATOM 1388 C CA . SER A 1 182 ? 14.057 -7.461 3.932 1.00 91.69 182 SER A CA 1
ATOM 1389 C C . SER A 1 182 ? 13.294 -8.577 4.640 1.00 91.69 182 SER A C 1
ATOM 1391 O O . SER A 1 182 ? 13.656 -9.742 4.508 1.00 91.69 182 SER A O 1
ATOM 1393 N N . GLY A 1 183 ? 12.173 -8.261 5.300 1.00 88.31 183 GLY A N 1
ATOM 1394 C CA . GLY A 1 183 ? 11.324 -9.270 5.935 1.00 88.31 183 GLY A CA 1
ATOM 1395 C C . GLY A 1 183 ? 10.672 -10.245 4.947 1.00 88.31 183 GLY A C 1
ATOM 1396 O O . GLY A 1 183 ? 10.563 -11.432 5.243 1.00 88.31 183 GLY A O 1
ATOM 1397 N N . LYS A 1 184 ? 10.248 -9.774 3.767 1.00 86.00 184 LYS A N 1
ATOM 1398 C CA . LYS A 1 184 ? 9.619 -10.627 2.739 1.00 86.00 184 LYS A CA 1
ATOM 1399 C C . LYS A 1 184 ? 10.612 -11.480 1.970 1.00 86.00 184 LYS A C 1
ATOM 1401 O O . LYS A 1 184 ? 10.287 -12.608 1.614 1.00 86.00 184 LYS A O 1
ATOM 1406 N N . LEU A 1 185 ? 11.781 -10.921 1.684 1.00 88.12 185 LEU A N 1
ATOM 1407 C CA . LEU A 1 185 ? 12.813 -11.561 0.876 1.00 88.12 185 LEU A CA 1
ATOM 1408 C C . LEU A 1 185 ? 13.860 -12.301 1.717 1.00 88.12 185 LEU A C 1
ATOM 1410 O O . LEU A 1 185 ? 14.711 -12.974 1.148 1.00 88.12 185 LEU A O 1
ATOM 1414 N N . GLY A 1 186 ? 13.801 -12.193 3.048 1.00 91.75 186 GLY A N 1
ATOM 1415 C CA . GLY A 1 186 ? 14.790 -12.788 3.946 1.00 91.75 186 GLY A CA 1
ATOM 1416 C C . GLY A 1 186 ? 16.185 -12.182 3.781 1.00 91.75 186 GLY A C 1
ATOM 1417 O O . GLY A 1 186 ? 17.170 -12.901 3.911 1.00 91.75 186 GLY A O 1
ATOM 1418 N N . LEU A 1 187 ? 16.268 -10.889 3.452 1.00 93.69 187 LEU A N 1
ATOM 1419 C CA . LEU A 1 187 ? 17.536 -10.196 3.204 1.00 93.69 187 LEU A CA 1
ATOM 1420 C C . LEU A 1 187 ? 18.113 -9.628 4.499 1.00 93.69 187 LEU A C 1
ATOM 1422 O O . LEU A 1 187 ? 17.367 -9.138 5.353 1.00 93.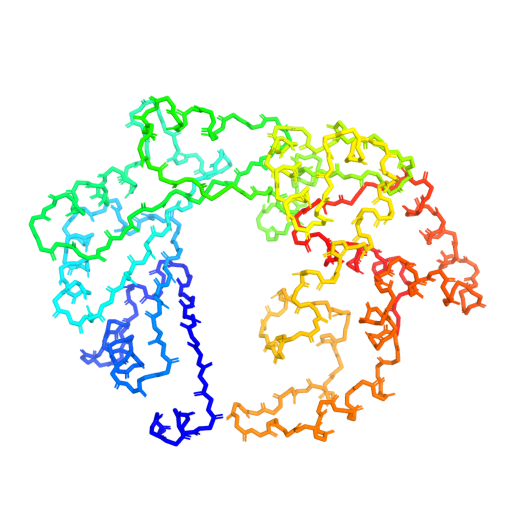69 187 LEU A O 1
ATOM 1426 N N . SER A 1 188 ? 19.442 -9.635 4.609 1.00 96.44 188 SER A N 1
ATOM 1427 C CA . SER A 1 188 ? 20.135 -8.809 5.594 1.00 96.44 188 SER A CA 1
ATOM 1428 C C . SER A 1 188 ? 20.080 -7.325 5.209 1.00 96.44 188 SER A C 1
ATOM 1430 O O . SER A 1 188 ? 19.650 -6.952 4.112 1.00 96.44 188 SER A O 1
ATOM 1432 N N . ASP A 1 189 ? 20.514 -6.462 6.126 1.00 93.88 189 ASP A N 1
ATOM 1433 C CA . ASP A 1 189 ? 20.610 -5.030 5.859 1.00 93.88 189 ASP A CA 1
ATOM 1434 C C . ASP A 1 189 ? 21.620 -4.725 4.747 1.00 93.88 189 ASP A C 1
ATOM 1436 O O . ASP A 1 189 ? 21.307 -3.902 3.890 1.00 93.88 189 ASP A O 1
ATOM 1440 N N . ASP A 1 190 ? 22.767 -5.408 4.726 1.00 96.19 190 ASP A N 1
ATOM 1441 C CA . ASP A 1 190 ? 23.81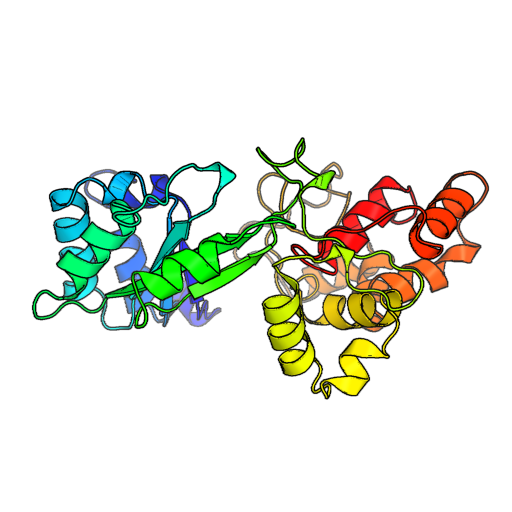0 -5.227 3.710 1.00 96.19 190 ASP A CA 1
ATOM 1442 C C . ASP A 1 190 ? 23.354 -5.747 2.341 1.00 96.19 190 ASP A C 1
ATOM 1444 O O . ASP A 1 190 ? 23.551 -5.078 1.325 1.00 96.19 190 ASP A O 1
ATOM 1448 N N . ASP A 1 191 ? 22.663 -6.895 2.309 1.00 96.75 191 ASP A N 1
ATOM 1449 C CA . ASP A 1 191 ? 22.104 -7.445 1.067 1.00 96.75 191 ASP A CA 1
ATOM 1450 C C . ASP A 1 191 ? 21.062 -6.502 0.459 1.00 96.75 191 ASP A C 1
ATOM 1452 O O . ASP A 1 191 ? 20.999 -6.337 -0.759 1.00 96.75 191 ASP A O 1
ATOM 1456 N N . PHE A 1 192 ? 20.241 -5.862 1.298 1.00 96.31 192 PHE A N 1
ATOM 1457 C CA . PHE A 1 192 ? 19.260 -4.883 0.840 1.00 96.31 192 PHE A CA 1
ATOM 1458 C C . PHE A 1 192 ? 19.919 -3.637 0.230 1.00 96.31 192 PHE A C 1
ATOM 1460 O O . PHE A 1 192 ? 19.416 -3.105 -0.764 1.00 96.31 192 PHE A O 1
ATOM 1467 N N . GLU A 1 193 ? 21.028 -3.156 0.794 1.00 95.75 193 GLU A N 1
ATOM 1468 C CA . GLU A 1 193 ? 21.748 -2.023 0.202 1.00 95.75 193 GLU A CA 1
ATOM 1469 C C . GLU A 1 193 ? 22.434 -2.431 -1.111 1.00 95.75 193 GLU A C 1
ATOM 1471 O O . GLU A 1 193 ? 22.366 -1.698 -2.097 1.00 95.75 193 GLU A O 1
ATOM 1476 N N . ALA A 1 194 ? 23.032 -3.624 -1.158 1.00 96.44 194 ALA A N 1
ATOM 1477 C CA . ALA A 1 194 ? 23.800 -4.091 -2.307 1.00 96.44 194 ALA A CA 1
ATOM 1478 C C . ALA A 1 194 ? 22.936 -4.497 -3.513 1.00 96.44 194 ALA A C 1
ATOM 1480 O O . ALA A 1 194 ? 23.353 -4.264 -4.650 1.00 96.44 194 ALA A O 1
ATOM 1481 N N . ILE A 1 195 ? 21.756 -5.090 -3.287 1.00 96.25 195 ILE A N 1
ATOM 1482 C CA . ILE A 1 195 ? 20.930 -5.664 -4.358 1.00 96.25 195 ILE A CA 1
ATOM 1483 C C . ILE A 1 195 ? 20.503 -4.601 -5.390 1.00 96.25 195 ILE A C 1
ATOM 1485 O O . ILE A 1 195 ? 19.995 -3.534 -5.004 1.00 96.25 195 ILE A O 1
ATOM 1489 N N . PRO A 1 196 ? 20.660 -4.884 -6.702 1.00 95.69 196 PRO A N 1
ATOM 1490 C CA . PRO A 1 196 ? 20.177 -4.010 -7.760 1.00 95.69 196 PRO A CA 1
ATOM 1491 C C . PRO A 1 196 ? 18.678 -3.745 -7.652 1.00 95.69 196 PRO A C 1
ATOM 1493 O O . PRO A 1 196 ? 17.874 -4.632 -7.359 1.00 95.69 196 PRO A O 1
ATOM 1496 N N . ASN A 1 197 ? 18.287 -2.515 -7.948 1.00 94.62 197 ASN A N 1
ATOM 1497 C CA . ASN A 1 197 ? 16.914 -2.048 -7.841 1.00 94.62 197 ASN A CA 1
ATOM 1498 C C . ASN A 1 197 ? 15.959 -2.802 -8.776 1.00 94.62 197 ASN A C 1
ATOM 1500 O O . ASN A 1 197 ? 14.859 -3.173 -8.358 1.00 94.62 197 ASN A O 1
ATOM 1504 N N . ALA A 1 198 ? 16.385 -3.084 -10.011 1.00 92.38 198 ALA A N 1
ATOM 1505 C CA . ALA A 1 198 ? 15.640 -3.931 -10.937 1.00 92.38 198 ALA A CA 1
ATOM 1506 C C . ALA A 1 198 ? 15.392 -5.333 -10.359 1.00 92.38 198 ALA A C 1
ATOM 1508 O O . ALA A 1 198 ? 14.254 -5.795 -10.327 1.00 92.38 198 ALA A O 1
ATOM 1509 N N . GLU A 1 199 ? 16.425 -5.991 -9.831 1.00 93.00 199 GLU A N 1
ATOM 1510 C CA . GLU A 1 199 ? 16.290 -7.317 -9.219 1.00 93.00 199 GLU A CA 1
ATOM 1511 C C . GLU A 1 199 ? 15.352 -7.281 -8.003 1.00 93.00 199 GLU A C 1
ATOM 1513 O O . GLU A 1 199 ? 14.455 -8.117 -7.871 1.00 93.00 199 GLU A O 1
ATOM 1518 N N . LEU A 1 200 ? 15.498 -6.264 -7.149 1.00 91.69 200 LEU A N 1
ATOM 1519 C CA . LEU A 1 200 ? 14.645 -6.046 -5.985 1.00 91.69 200 LEU A CA 1
ATOM 1520 C C . LEU A 1 200 ? 13.170 -5.920 -6.382 1.00 91.69 200 LEU A C 1
ATOM 1522 O O . LEU A 1 200 ? 12.305 -6.605 -5.830 1.00 91.69 200 LEU A O 1
ATOM 1526 N N . MET A 1 201 ? 12.872 -5.063 -7.358 1.00 88.81 201 MET A N 1
ATOM 1527 C CA . MET A 1 201 ? 11.512 -4.839 -7.844 1.00 88.81 201 MET A CA 1
ATOM 1528 C C . MET A 1 201 ? 10.954 -6.063 -8.577 1.00 88.81 201 MET A C 1
ATOM 1530 O O . MET A 1 201 ? 9.762 -6.356 -8.426 1.00 88.81 201 MET A O 1
ATOM 1534 N N . ASN A 1 202 ? 11.800 -6.816 -9.291 1.00 88.38 202 ASN A N 1
ATOM 1535 C CA . ASN A 1 202 ? 11.413 -8.074 -9.923 1.00 88.38 202 ASN A CA 1
ATOM 1536 C C . ASN A 1 202 ? 10.977 -9.095 -8.868 1.00 88.38 202 ASN A C 1
ATOM 1538 O O . ASN A 1 202 ? 9.859 -9.606 -8.920 1.00 88.38 202 ASN A O 1
ATOM 1542 N N . ARG A 1 203 ? 11.788 -9.295 -7.823 1.00 86.44 203 ARG A N 1
ATOM 1543 C CA . ARG A 1 203 ? 11.459 -10.196 -6.708 1.00 86.44 203 ARG A CA 1
ATOM 1544 C C . ARG A 1 203 ? 10.207 -9.759 -5.954 1.00 86.44 203 ARG A C 1
ATOM 1546 O O . ARG A 1 203 ? 9.378 -10.583 -5.576 1.00 86.44 203 ARG A O 1
ATOM 1553 N N . LEU A 1 204 ? 10.015 -8.456 -5.759 1.00 81.62 204 LEU A N 1
ATOM 1554 C CA . LEU A 1 204 ? 8.820 -7.930 -5.096 1.00 81.62 204 LEU A CA 1
ATOM 1555 C C . LEU A 1 204 ? 7.539 -8.104 -5.920 1.00 81.62 204 LEU A C 1
ATOM 1557 O O . LEU A 1 204 ? 6.449 -8.089 -5.336 1.00 81.62 204 LEU A O 1
ATOM 1561 N N . SER A 1 205 ? 7.642 -8.293 -7.239 1.00 77.25 205 SER A N 1
ATOM 1562 C CA . SER A 1 205 ? 6.482 -8.549 -8.098 1.00 77.25 205 SER A CA 1
ATOM 1563 C C . SER A 1 205 ? 5.769 -9.863 -7.746 1.00 77.25 205 SER A C 1
ATOM 1565 O O . SER A 1 205 ? 4.540 -9.910 -7.797 1.00 77.25 205 SER A O 1
ATOM 1567 N N . PHE A 1 206 ? 6.487 -10.865 -7.221 1.00 72.19 206 PHE A N 1
ATOM 1568 C CA . PHE A 1 206 ? 5.898 -12.133 -6.768 1.00 72.19 206 PHE A CA 1
ATOM 1569 C C . PHE A 1 206 ? 5.031 -12.004 -5.506 1.00 72.19 206 PHE A C 1
ATOM 1571 O O . PHE A 1 206 ? 4.106 -12.788 -5.294 1.00 72.19 206 PHE A O 1
ATOM 1578 N N . PHE A 1 207 ? 5.304 -11.009 -4.656 1.00 65.94 207 PHE A N 1
ATOM 1579 C CA . PHE A 1 207 ? 4.594 -10.815 -3.383 1.00 65.94 207 PHE A CA 1
ATOM 1580 C C . PHE A 1 207 ? 3.370 -9.908 -3.509 1.00 65.94 207 PHE A C 1
ATOM 1582 O O . PHE A 1 207 ? 2.525 -9.868 -2.613 1.00 65.94 207 PHE A O 1
ATOM 1589 N N . ASN A 1 208 ? 3.270 -9.151 -4.600 1.00 57.22 208 ASN A N 1
ATOM 1590 C CA . ASN A 1 208 ? 2.219 -8.168 -4.802 1.00 57.22 208 ASN A CA 1
ATOM 1591 C C . ASN A 1 208 ? 1.135 -8.716 -5.723 1.00 57.22 208 ASN A C 1
ATOM 1593 O O . ASN A 1 208 ? 1.118 -8.348 -6.881 1.00 57.22 208 ASN A O 1
ATOM 1597 N N . ASN A 1 209 ? 0.244 -9.562 -5.192 1.00 47.69 209 ASN A N 1
ATOM 1598 C CA . ASN A 1 209 ? -1.127 -9.888 -5.641 1.00 47.69 209 ASN A CA 1
ATOM 1599 C C . ASN A 1 209 ? -1.496 -9.993 -7.147 1.00 47.69 209 ASN A C 1
ATOM 1601 O O . ASN A 1 209 ? -2.649 -10.311 -7.429 1.00 47.69 209 ASN A O 1
ATOM 1605 N N . CYS A 1 210 ? -0.585 -9.877 -8.111 1.00 39.78 210 CYS A N 1
ATOM 1606 C CA . CYS A 1 210 ? -0.838 -10.022 -9.547 1.00 39.78 210 CYS A CA 1
ATOM 1607 C C . CYS A 1 210 ? -0.821 -11.491 -10.002 1.00 39.78 210 CYS A C 1
ATOM 1609 O O . CYS A 1 210 ? -0.645 -11.791 -11.174 1.00 39.78 210 CYS A O 1
ATOM 1611 N N . GLY A 1 211 ? -1.050 -12.433 -9.083 1.00 37.62 211 GLY A N 1
ATOM 1612 C CA . GLY A 1 211 ? -1.108 -13.854 -9.423 1.00 37.62 211 GLY A CA 1
ATOM 1613 C C . GLY A 1 211 ? -2.043 -14.707 -8.570 1.00 37.62 211 GLY A C 1
ATOM 1614 O O . GLY A 1 211 ? -2.044 -15.922 -8.748 1.00 37.62 211 GLY A O 1
ATOM 1615 N N . ARG A 1 212 ? -2.803 -14.128 -7.627 1.00 35.44 212 ARG A N 1
ATOM 1616 C CA . ARG A 1 212 ? -3.727 -14.893 -6.758 1.00 35.44 212 ARG A CA 1
ATOM 1617 C C . ARG A 1 212 ? -5.102 -14.251 -6.534 1.00 35.44 212 ARG A C 1
ATOM 1619 O O . ARG A 1 212 ? -5.989 -14.943 -6.049 1.00 35.44 212 ARG A O 1
ATOM 1626 N N . SER A 1 213 ? -5.298 -12.981 -6.896 1.00 37.09 213 SER A N 1
ATOM 1627 C CA . SER A 1 213 ? -6.605 -12.314 -6.820 1.00 37.09 213 SER A CA 1
ATOM 1628 C C . SER A 1 213 ? -7.158 -12.058 -8.219 1.00 37.09 213 SER A C 1
ATOM 1630 O O . SER A 1 213 ? -6.550 -11.328 -8.992 1.00 37.09 213 SER A O 1
ATOM 1632 N N . PHE A 1 214 ? -8.331 -12.621 -8.511 1.00 40.53 214 PHE A N 1
ATOM 1633 C CA . PHE A 1 214 ? -9.069 -12.457 -9.772 1.00 40.53 214 PHE A CA 1
ATOM 1634 C C . PHE A 1 214 ? -10.147 -11.368 -9.691 1.00 40.53 214 PHE A C 1
ATOM 1636 O O . PHE A 1 214 ? -11.244 -11.523 -10.218 1.00 40.53 214 PHE A O 1
ATOM 1643 N N . PHE A 1 215 ? -9.905 -10.276 -8.972 1.00 37.19 215 PHE A N 1
ATOM 1644 C CA . PHE A 1 215 ? -10.918 -9.226 -8.871 1.00 37.19 215 PHE A CA 1
ATOM 1645 C C . PHE A 1 215 ? -10.655 -8.162 -9.931 1.00 37.19 215 PHE A C 1
ATOM 1647 O O . PHE A 1 215 ? -9.542 -7.697 -10.054 1.00 37.19 215 PHE A O 1
ATOM 1654 N N . VAL A 1 216 ? -11.665 -7.752 -10.696 1.00 38.75 216 VAL A N 1
ATOM 1655 C CA . VAL A 1 216 ? -11.598 -6.574 -11.576 1.00 38.75 216 VAL A CA 1
ATOM 1656 C C . VAL A 1 216 ? -12.818 -5.722 -11.273 1.00 38.75 216 VAL A C 1
ATOM 1658 O O . VAL A 1 216 ? -13.951 -6.195 -11.350 1.00 38.75 216 VAL A O 1
ATOM 1661 N N . LYS A 1 217 ? -12.606 -4.459 -10.891 1.00 33.69 217 LYS A N 1
ATOM 1662 C CA . LYS A 1 217 ? -13.688 -3.475 -10.817 1.00 33.69 217 LYS A CA 1
ATOM 1663 C C . LYS A 1 217 ? -13.147 -2.056 -10.972 1.00 33.69 217 LYS A C 1
ATOM 1665 O O . LYS A 1 217 ? -12.302 -1.632 -10.197 1.00 33.69 217 LYS A O 1
ATOM 1670 N N . LYS A 1 218 ? -13.719 -1.314 -11.927 1.00 32.47 218 LYS A N 1
ATOM 1671 C CA . LYS A 1 218 ? -13.607 0.151 -12.075 1.00 32.47 218 LYS A CA 1
ATOM 1672 C C . LYS A 1 218 ? -12.172 0.702 -12.095 1.00 32.47 218 LYS A C 1
ATOM 1674 O O . LYS A 1 218 ? -11.833 1.612 -11.346 1.00 32.47 218 LYS A O 1
ATOM 1679 N N . GLY A 1 219 ? -11.370 0.185 -13.022 1.00 37.19 219 GLY A N 1
ATOM 1680 C CA . GLY A 1 219 ? -10.244 0.919 -13.597 1.00 37.19 219 GLY A CA 1
ATOM 1681 C C . GLY A 1 219 ? -8.987 1.089 -12.753 1.00 37.19 219 GLY A C 1
ATOM 1682 O O . GLY A 1 219 ? -8.030 1.618 -13.296 1.00 37.19 219 GLY A O 1
ATOM 1683 N N . TRP A 1 220 ? -8.923 0.641 -11.496 1.00 34.94 220 TRP A N 1
ATOM 1684 C CA . TRP A 1 220 ? -7.682 0.740 -10.724 1.00 34.94 220 TRP A CA 1
ATOM 1685 C C . TRP A 1 220 ? -7.477 -0.456 -9.789 1.00 34.94 220 TRP A C 1
ATOM 1687 O O . TRP A 1 220 ? -8.405 -0.926 -9.131 1.00 34.94 220 TRP A O 1
ATOM 1697 N N . HIS A 1 221 ? -6.216 -0.898 -9.763 1.00 36.34 221 HIS A N 1
ATOM 1698 C CA . HIS A 1 221 ? -5.592 -1.908 -8.897 1.00 36.34 221 HIS A CA 1
ATOM 1699 C C . HIS A 1 221 ? -5.618 -3.364 -9.335 1.00 36.34 221 HIS A C 1
ATOM 1701 O O . HIS A 1 221 ? -5.618 -4.231 -8.473 1.00 36.34 221 HIS A O 1
ATOM 1707 N N . TYR A 1 222 ? -5.479 -3.634 -10.633 1.00 39.25 222 TYR A N 1
ATOM 1708 C CA . TYR A 1 222 ? -4.857 -4.881 -11.090 1.00 39.25 222 TYR A CA 1
ATOM 1709 C C . TYR A 1 222 ? -3.923 -4.620 -12.269 1.00 39.25 222 TYR A C 1
ATOM 1711 O O . TYR A 1 222 ? -4.190 -3.756 -13.102 1.00 39.25 222 TYR A O 1
ATOM 1719 N N . CYS A 1 223 ? -2.806 -5.350 -12.288 1.00 44.06 223 CYS A N 1
ATOM 1720 C CA . CYS A 1 223 ? -1.887 -5.431 -13.413 1.00 44.06 223 CYS A CA 1
ATOM 1721 C C . CYS A 1 223 ? -2.675 -5.763 -14.693 1.00 44.06 223 CYS A C 1
ATOM 1723 O O . CYS A 1 223 ? -3.114 -6.902 -14.829 1.00 44.06 223 CYS A O 1
ATOM 1725 N N . LEU A 1 224 ? -2.885 -4.772 -15.573 1.00 37.97 224 LEU A N 1
ATOM 1726 C CA . LEU A 1 224 ? -2.618 -4.794 -17.023 1.00 37.97 224 LEU A CA 1
ATOM 1727 C C . LEU A 1 224 ? -3.489 -3.808 -17.842 1.00 37.97 224 LEU A C 1
ATOM 1729 O O . LEU A 1 224 ? -4.634 -3.545 -17.476 1.00 37.97 224 LEU A O 1
ATOM 1733 N N . PRO A 1 225 ? -2.986 -3.354 -19.008 1.00 35.91 225 PRO A N 1
ATOM 1734 C CA . PRO A 1 225 ? -3.656 -2.467 -19.970 1.00 35.91 225 PRO A CA 1
ATOM 1735 C C . PRO A 1 225 ? -4.922 -3.013 -20.672 1.00 35.91 225 PRO A C 1
ATOM 1737 O O . PRO A 1 225 ? -5.512 -2.296 -21.473 1.00 35.91 225 PRO A O 1
ATOM 1740 N N . PHE A 1 226 ? -5.420 -4.224 -20.384 1.00 37.91 226 PHE A N 1
ATOM 1741 C CA . PHE A 1 226 ? -6.566 -4.805 -21.121 1.00 37.91 226 PHE A CA 1
ATOM 1742 C C . PHE A 1 226 ? -7.955 -4.385 -20.630 1.00 37.91 226 PHE A C 1
ATOM 1744 O O . PHE A 1 226 ? -8.949 -5.013 -20.996 1.00 37.91 226 PHE A O 1
ATOM 1751 N N . LEU A 1 227 ? -8.066 -3.323 -19.829 1.00 35.88 227 LEU A N 1
ATOM 1752 C CA . LEU A 1 227 ? -9.366 -2.823 -19.365 1.00 35.88 227 LEU A CA 1
ATOM 1753 C C . LEU A 1 227 ? -10.301 -2.422 -20.529 1.00 35.88 227 LEU A C 1
ATOM 1755 O O . LEU A 1 227 ? -11.512 -2.357 -20.343 1.00 35.88 227 LEU A O 1
ATOM 1759 N N . GLU A 1 228 ? -9.756 -2.185 -21.726 1.00 36.94 228 GLU A N 1
ATOM 1760 C CA . GLU A 1 228 ? -10.528 -1.846 -22.928 1.00 36.94 228 GLU A CA 1
ATOM 1761 C C . GLU A 1 228 ? -10.948 -3.067 -23.766 1.00 36.94 228 GLU A C 1
ATOM 1763 O O . GLU A 1 228 ? -11.718 -2.932 -24.719 1.00 36.94 228 GLU A O 1
ATOM 1768 N N . ASN A 1 229 ? -10.504 -4.280 -23.416 1.00 38.94 229 ASN A N 1
ATOM 1769 C CA . ASN A 1 229 ? -10.905 -5.485 -24.131 1.00 38.94 229 ASN A CA 1
ATOM 1770 C C . ASN A 1 229 ? -12.200 -6.065 -23.540 1.00 38.94 229 ASN A C 1
ATOM 1772 O O . ASN A 1 229 ? -12.185 -6.834 -22.577 1.00 38.94 229 ASN A O 1
ATOM 1776 N N . GLY A 1 230 ? -13.331 -5.736 -24.171 1.00 43.81 230 GLY A N 1
ATOM 1777 C CA . GLY A 1 230 ? -14.670 -6.206 -23.787 1.00 43.81 230 GLY A CA 1
ATOM 1778 C C . GLY A 1 230 ? -14.878 -7.729 -23.817 1.00 43.81 230 GLY A C 1
ATOM 1779 O O . GLY A 1 230 ? -15.940 -8.196 -23.419 1.00 43.81 230 GLY A O 1
ATOM 1780 N N . ARG A 1 231 ? -13.890 -8.521 -24.261 1.00 40.84 231 ARG A N 1
ATOM 1781 C CA . ARG A 1 231 ? -13.923 -9.992 -24.180 1.00 40.84 231 ARG A CA 1
ATOM 1782 C C . ARG A 1 231 ? -13.653 -10.534 -22.774 1.00 40.84 231 ARG A C 1
ATOM 1784 O O . ARG A 1 231 ? -14.038 -11.663 -22.495 1.00 40.84 231 ARG A O 1
ATOM 1791 N N . PHE A 1 232 ? -13.029 -9.749 -21.894 1.00 42.09 232 PHE A N 1
ATOM 1792 C CA . PHE A 1 232 ? -12.588 -10.192 -20.566 1.00 42.09 232 PHE A CA 1
ATOM 1793 C C . PHE A 1 232 ? -13.447 -9.631 -19.421 1.00 42.09 232 PHE A C 1
ATOM 1795 O O . PHE A 1 232 ? -12.939 -9.324 -18.340 1.00 42.09 232 PHE A O 1
ATOM 1802 N N . GLU A 1 233 ? -14.767 -9.524 -19.619 1.00 43.12 233 GLU A N 1
ATOM 1803 C CA . GLU A 1 233 ? -15.691 -9.413 -18.487 1.00 43.12 233 GLU A CA 1
ATOM 1804 C C . GLU A 1 233 ? -15.578 -10.689 -17.642 1.00 43.12 233 GLU A C 1
ATOM 1806 O O . GLU A 1 233 ? -16.169 -11.723 -17.957 1.00 43.12 233 GLU A O 1
ATOM 1811 N N . MET A 1 234 ? -14.785 -10.639 -16.567 1.00 44.12 234 MET A N 1
ATOM 1812 C CA . MET A 1 234 ? -14.714 -11.751 -15.627 1.00 44.12 234 MET A CA 1
ATOM 1813 C C . MET A 1 234 ? -16.119 -12.059 -15.116 1.00 44.12 234 MET A C 1
ATOM 1815 O O . MET A 1 234 ? -16.824 -11.185 -14.604 1.00 44.12 234 MET A O 1
ATOM 1819 N N . GLY A 1 235 ? -16.519 -13.319 -15.301 1.00 40.34 235 GLY A N 1
ATOM 1820 C CA . GLY A 1 235 ? -17.851 -13.807 -14.986 1.00 40.34 235 GLY A CA 1
ATOM 1821 C C . GLY A 1 235 ? -18.296 -13.434 -13.570 1.00 40.34 235 GLY A C 1
ATOM 1822 O O . GLY A 1 235 ? -17.492 -13.266 -12.651 1.00 40.34 235 GLY A O 1
ATOM 1823 N N . ARG A 1 236 ? -19.616 -13.312 -13.384 1.00 35.94 236 ARG A N 1
ATOM 1824 C CA . ARG A 1 236 ? -20.240 -13.041 -12.078 1.00 35.94 236 ARG A CA 1
ATOM 1825 C C . ARG A 1 236 ? -19.646 -13.960 -11.003 1.00 35.94 236 ARG A C 1
ATOM 1827 O O . ARG A 1 236 ? -19.409 -15.139 -11.264 1.00 35.94 236 ARG A O 1
ATOM 1834 N N . ILE A 1 237 ? -19.450 -13.434 -9.790 1.00 35.75 237 ILE A N 1
ATOM 1835 C CA . ILE A 1 237 ? -18.968 -14.194 -8.624 1.00 35.75 237 ILE A CA 1
ATOM 1836 C C . ILE A 1 237 ? -19.716 -15.538 -8.543 1.00 35.75 237 ILE A C 1
ATOM 1838 O O . ILE A 1 237 ? -20.942 -15.561 -8.425 1.00 35.75 237 ILE A O 1
ATOM 1842 N N . GLY A 1 238 ? -18.968 -16.644 -8.638 1.00 37.75 238 GLY A N 1
ATOM 1843 C CA . GLY A 1 238 ? -19.494 -18.015 -8.700 1.00 37.75 238 GLY A CA 1
ATOM 1844 C C . GLY A 1 238 ? -19.470 -18.684 -10.084 1.00 37.75 238 GLY A C 1
ATOM 1845 O O . GLY A 1 238 ? -19.841 -19.850 -10.169 1.00 37.75 238 GLY A O 1
ATOM 1846 N N . GLY A 1 239 ? -19.044 -17.981 -11.141 1.00 40.12 239 GLY A N 1
ATOM 1847 C CA . GLY A 1 239 ? -18.846 -18.528 -12.493 1.00 40.12 239 GLY A CA 1
ATOM 1848 C C . GLY A 1 239 ? -17.383 -18.754 -12.896 1.00 40.12 239 GLY A C 1
ATOM 1849 O O . GLY A 1 239 ? -17.130 -19.223 -13.997 1.00 40.12 239 GLY A O 1
ATOM 1850 N N . MET A 1 240 ? -16.421 -18.415 -12.034 1.00 48.44 240 MET A N 1
ATOM 1851 C CA . MET A 1 240 ? -15.003 -18.680 -12.286 1.00 48.44 240 MET A CA 1
ATOM 1852 C C . MET A 1 240 ? -14.666 -20.130 -11.942 1.00 48.44 240 MET A C 1
ATOM 1854 O O . MET A 1 240 ? -14.699 -20.506 -10.768 1.00 48.44 240 MET A O 1
ATOM 1858 N N . THR A 1 241 ? -14.315 -20.924 -12.950 1.00 52.38 241 THR A N 1
ATOM 1859 C CA . THR A 1 241 ? -13.795 -22.284 -12.766 1.00 52.38 241 THR A CA 1
ATOM 1860 C C . THR A 1 241 ? -12.269 -22.303 -12.958 1.00 52.38 241 THR A C 1
ATOM 1862 O O . THR A 1 241 ? -11.720 -21.366 -13.551 1.00 52.38 241 THR A O 1
ATOM 1865 N N . PRO A 1 242 ? -11.545 -23.328 -12.467 1.00 55.28 242 PRO A N 1
ATOM 1866 C CA . PRO A 1 242 ? -10.113 -23.490 -12.745 1.00 55.28 242 PRO A CA 1
ATOM 1867 C C . PRO A 1 242 ? -9.770 -23.423 -14.241 1.00 55.28 242 PRO A C 1
ATOM 1869 O O . PRO A 1 242 ? -8.745 -22.858 -14.614 1.00 55.28 242 PRO A O 1
ATOM 1872 N N . GLU A 1 243 ? -10.661 -23.915 -15.100 1.00 60.16 243 GLU A N 1
ATOM 1873 C CA . GLU A 1 243 ? -10.523 -23.886 -16.558 1.00 60.16 243 GLU A CA 1
ATOM 1874 C C . GLU A 1 243 ? -10.616 -22.458 -17.111 1.00 60.16 243 GLU A C 1
ATOM 1876 O O . GLU A 1 243 ? -9.872 -22.110 -18.019 1.00 60.16 243 GLU A O 1
ATOM 1881 N N . THR A 1 244 ? -11.458 -21.595 -16.526 1.00 59.06 244 THR A N 1
ATOM 1882 C CA . THR A 1 244 ? -11.537 -20.168 -16.905 1.00 59.06 244 THR A CA 1
ATOM 1883 C C . THR A 1 244 ? -10.223 -19.442 -16.613 1.00 59.06 244 THR A C 1
ATOM 1885 O O . THR A 1 244 ? -9.773 -18.602 -17.386 1.00 59.06 244 THR A O 1
ATOM 1888 N N . VAL A 1 245 ? -9.594 -19.775 -15.485 1.00 56.03 245 VAL A N 1
ATOM 1889 C CA . VAL A 1 245 ? -8.304 -19.207 -15.083 1.00 56.03 245 VAL A CA 1
ATOM 1890 C C . VAL A 1 245 ? -7.178 -19.707 -15.986 1.00 56.03 245 VAL A C 1
ATOM 1892 O O . VAL A 1 245 ? -6.344 -18.910 -16.406 1.00 56.03 245 VAL A O 1
ATOM 1895 N N . ALA A 1 246 ? -7.143 -21.009 -16.279 1.00 62.75 246 ALA A N 1
ATOM 1896 C CA . ALA A 1 246 ? -6.147 -21.592 -17.171 1.00 62.75 246 ALA A CA 1
ATOM 1897 C C . ALA A 1 246 ? -6.252 -21.003 -18.587 1.00 62.75 246 ALA A C 1
ATOM 1899 O O . ALA A 1 246 ? -5.253 -20.502 -19.098 1.00 62.75 246 ALA A O 1
ATOM 1900 N N . ALA A 1 247 ? -7.464 -20.950 -19.151 1.00 65.31 247 ALA A N 1
ATOM 1901 C CA . ALA A 1 247 ? -7.727 -20.353 -20.461 1.00 65.31 247 ALA A CA 1
ATOM 1902 C C . ALA A 1 247 ? -7.288 -18.881 -20.527 1.00 65.31 247 ALA A C 1
ATOM 1904 O O . ALA A 1 247 ? -6.659 -18.459 -21.491 1.00 65.31 247 ALA A O 1
ATOM 1905 N N . PHE A 1 248 ? -7.521 -18.105 -19.463 1.00 64.44 248 PHE A N 1
ATOM 1906 C CA . PHE A 1 248 ? -7.052 -16.720 -19.399 1.00 64.44 248 PHE A CA 1
ATOM 1907 C C . PHE A 1 248 ? -5.524 -16.599 -19.526 1.00 64.44 248 PHE A C 1
ATOM 1909 O O . PHE A 1 248 ? -5.033 -15.732 -20.241 1.00 64.44 248 PHE A O 1
ATOM 1916 N N . PHE A 1 249 ? -4.752 -17.463 -18.858 1.00 63.84 249 PHE A N 1
ATOM 1917 C CA . PHE A 1 249 ? -3.285 -17.425 -18.952 1.00 63.84 249 PHE A CA 1
ATOM 1918 C C . PHE A 1 249 ? -2.738 -18.003 -20.263 1.00 63.84 249 PHE A C 1
ATOM 1920 O O . PHE A 1 249 ? -1.610 -17.675 -20.633 1.00 63.84 249 PHE A O 1
ATOM 1927 N N . GLU A 1 250 ? -3.506 -18.829 -20.974 1.00 70.00 250 GLU A N 1
ATOM 1928 C CA . GLU A 1 250 ? -3.186 -19.230 -22.350 1.00 70.00 250 GLU A CA 1
ATOM 1929 C C . GLU A 1 250 ? -3.342 -18.053 -23.323 1.00 70.00 250 GLU A C 1
ATOM 1931 O O . GLU A 1 250 ? -2.504 -17.869 -24.203 1.00 70.00 250 GLU A O 1
ATOM 1936 N N . GLU A 1 251 ? -4.362 -17.218 -23.118 1.00 66.44 251 GLU A N 1
ATOM 1937 C CA . GLU A 1 251 ? -4.642 -16.037 -23.944 1.00 66.44 251 GLU A CA 1
ATOM 1938 C C . GLU A 1 251 ? -3.819 -14.795 -23.550 1.00 66.44 251 GLU A C 1
ATOM 1940 O O . GLU A 1 251 ? -3.735 -13.843 -24.325 1.00 66.44 251 GLU A O 1
ATOM 1945 N N . ALA A 1 252 ? -3.181 -14.806 -22.374 1.00 69.38 252 ALA A N 1
ATOM 1946 C CA . ALA A 1 252 ? -2.340 -13.724 -21.855 1.00 69.38 252 ALA A CA 1
ATOM 1947 C C . ALA A 1 252 ? -0.914 -14.217 -21.513 1.00 69.38 252 ALA A C 1
ATOM 1949 O O . ALA A 1 252 ? -0.532 -14.272 -20.336 1.00 69.38 252 ALA A O 1
ATOM 1950 N N . PRO A 1 253 ? -0.087 -14.566 -22.517 1.00 73.19 253 PRO A N 1
ATOM 1951 C CA . PRO A 1 253 ? 1.199 -15.226 -22.294 1.00 73.19 253 PRO A CA 1
ATOM 1952 C C . PRO A 1 253 ? 2.194 -14.340 -21.528 1.00 73.19 253 PRO A C 1
ATOM 1954 O O . PRO A 1 253 ? 2.962 -14.856 -20.718 1.00 73.19 253 PRO A O 1
ATOM 1957 N N . MET A 1 254 ? 2.108 -13.011 -21.669 1.00 75.38 254 MET A N 1
ATOM 1958 C CA . MET A 1 254 ? 2.928 -12.086 -20.886 1.00 75.38 254 MET A CA 1
ATOM 1959 C C . MET A 1 254 ? 2.623 -12.171 -19.383 1.00 75.38 254 MET A C 1
ATOM 1961 O O . MET A 1 254 ? 3.530 -12.162 -18.559 1.00 75.38 254 MET A O 1
ATOM 1965 N N . LEU A 1 255 ? 1.358 -12.335 -18.984 1.00 72.44 255 LEU A N 1
ATOM 1966 C CA . LEU A 1 255 ? 1.026 -12.518 -17.565 1.00 72.44 255 LEU A CA 1
ATOM 1967 C C . LEU A 1 255 ? 1.558 -13.808 -16.995 1.00 72.44 255 LEU A C 1
ATOM 1969 O O . LEU A 1 255 ? 1.958 -13.846 -15.832 1.00 72.44 255 LEU A O 1
ATOM 1973 N N . ARG A 1 256 ? 1.484 -14.873 -17.791 1.00 73.44 256 ARG A N 1
ATOM 1974 C CA . ARG A 1 256 ? 2.027 -16.162 -17.398 1.00 73.44 256 ARG A CA 1
ATOM 1975 C C . ARG A 1 256 ? 3.517 -16.013 -17.110 1.00 73.44 256 ARG A C 1
ATOM 1977 O O . ARG A 1 256 ? 3.945 -16.369 -16.019 1.00 73.44 256 ARG A O 1
ATOM 1984 N N . GLU A 1 257 ? 4.256 -15.367 -18.006 1.00 79.50 257 GLU A N 1
ATOM 1985 C CA . GLU A 1 257 ? 5.674 -15.073 -17.803 1.00 79.50 257 GLU A CA 1
ATOM 1986 C C . GLU A 1 257 ? 5.908 -14.193 -16.568 1.00 79.50 257 GLU A C 1
ATOM 1988 O O . GLU A 1 257 ? 6.677 -14.574 -15.694 1.00 79.50 257 GLU A O 1
ATOM 1993 N N . ILE A 1 258 ? 5.185 -13.081 -16.394 1.00 78.88 258 ILE A N 1
ATOM 1994 C CA . ILE A 1 258 ? 5.303 -12.242 -15.183 1.00 78.88 258 ILE A CA 1
ATOM 1995 C C . ILE A 1 258 ? 5.089 -13.070 -13.902 1.00 78.88 258 ILE A C 1
ATOM 1997 O O . ILE A 1 258 ? 5.743 -12.821 -12.891 1.00 78.88 258 ILE A O 1
ATOM 2001 N N . ARG A 1 259 ? 4.191 -14.064 -13.911 1.00 74.25 259 ARG A N 1
ATOM 2002 C CA . ARG A 1 259 ? 3.969 -14.948 -12.753 1.00 74.25 259 ARG A CA 1
ATOM 2003 C C . ARG A 1 259 ? 5.099 -15.949 -12.531 1.00 74.25 259 ARG A C 1
ATOM 2005 O O . ARG A 1 259 ? 5.331 -16.318 -11.382 1.00 74.25 259 ARG A O 1
ATOM 2012 N N . GLU A 1 260 ? 5.747 -16.403 -13.594 1.00 79.00 260 GLU A N 1
ATOM 2013 C CA . GLU A 1 260 ? 6.804 -17.415 -13.551 1.00 79.00 260 GLU A CA 1
ATOM 2014 C C . GLU A 1 260 ? 8.168 -16.812 -13.197 1.00 79.00 260 GLU A C 1
ATOM 2016 O O . GLU A 1 260 ? 8.859 -17.350 -12.335 1.00 79.00 260 GLU A O 1
ATOM 2021 N N . GLN A 1 261 ? 8.527 -15.681 -13.809 1.00 85.19 261 GLN A N 1
ATOM 2022 C CA . GLN A 1 261 ? 9.864 -15.072 -13.712 1.00 85.19 261 GLN A CA 1
ATOM 2023 C C . GLN A 1 261 ? 9.862 -13.630 -13.172 1.00 85.19 261 GLN A C 1
ATOM 2025 O O . GLN A 1 261 ? 10.903 -13.070 -12.837 1.00 85.19 261 GLN A O 1
ATOM 2030 N N . GLY A 1 262 ? 8.690 -13.026 -12.975 1.00 83.38 262 GLY A N 1
ATOM 2031 C CA . GLY A 1 262 ? 8.570 -11.651 -12.494 1.00 83.38 262 GLY A CA 1
ATOM 2032 C C . GLY A 1 262 ? 8.525 -10.632 -13.631 1.00 83.38 262 GLY A C 1
ATOM 2033 O O . GLY A 1 262 ? 8.810 -10.927 -14.792 1.00 83.38 262 GLY A O 1
ATOM 2034 N N . VAL A 1 263 ? 8.108 -9.409 -13.299 1.00 84.19 263 VAL A N 1
ATOM 2035 C CA . VAL A 1 263 ? 7.783 -8.374 -14.293 1.00 84.19 263 VAL A CA 1
ATOM 2036 C C . VAL A 1 263 ? 8.958 -7.937 -15.176 1.00 84.19 263 VAL A C 1
ATOM 2038 O O . VAL A 1 263 ? 8.777 -7.754 -16.377 1.00 84.19 263 VAL A O 1
ATOM 2041 N N . ILE A 1 264 ? 10.149 -7.766 -14.604 1.00 88.88 264 ILE A N 1
ATOM 2042 C CA . ILE A 1 264 ? 11.318 -7.267 -15.340 1.00 88.88 264 ILE A CA 1
ATOM 2043 C C . ILE A 1 264 ? 11.921 -8.379 -16.194 1.00 88.88 264 ILE A C 1
ATOM 2045 O O . ILE A 1 264 ? 12.213 -8.147 -17.363 1.00 88.88 264 ILE A O 1
ATOM 2049 N N . GLU A 1 265 ? 12.057 -9.591 -15.652 1.00 90.25 265 GLU A N 1
ATOM 2050 C CA . GLU A 1 265 ? 12.561 -10.738 -16.420 1.00 90.25 265 GLU A CA 1
ATOM 2051 C C . GLU A 1 265 ? 11.631 -11.081 -17.588 1.00 90.25 265 GLU A C 1
ATOM 2053 O O . GLU A 1 265 ? 12.109 -11.326 -18.693 1.00 90.25 265 GLU A O 1
ATOM 2058 N N . ALA A 1 266 ? 10.312 -10.986 -17.395 1.00 86.94 266 ALA A N 1
ATOM 2059 C CA . ALA A 1 266 ? 9.351 -11.162 -18.479 1.00 86.94 266 ALA A CA 1
ATOM 2060 C C . ALA A 1 266 ? 9.498 -10.108 -19.582 1.00 86.94 266 ALA A C 1
ATOM 2062 O O . ALA A 1 266 ? 9.489 -10.447 -20.765 1.00 86.94 266 ALA A O 1
ATOM 2063 N N . ALA A 1 267 ? 9.693 -8.837 -19.219 1.00 86.94 267 ALA A N 1
ATOM 2064 C CA . ALA A 1 267 ? 9.907 -7.783 -20.207 1.00 86.94 267 ALA A CA 1
ATOM 2065 C C . ALA A 1 267 ? 11.223 -7.987 -20.978 1.00 86.94 267 ALA A C 1
ATOM 2067 O O . ALA A 1 267 ? 11.270 -7.808 -22.193 1.00 86.94 267 ALA A O 1
ATOM 2068 N N . LEU A 1 268 ? 12.284 -8.417 -20.288 1.00 89.50 268 LEU A N 1
ATOM 2069 C CA . LEU A 1 268 ? 13.576 -8.723 -20.902 1.00 89.50 268 LEU A CA 1
ATOM 2070 C C . LEU A 1 268 ? 13.507 -9.929 -21.842 1.00 89.50 268 LEU A C 1
ATOM 2072 O O . LEU A 1 268 ? 14.093 -9.888 -22.923 1.00 89.50 268 LEU A O 1
ATOM 2076 N N . HIS A 1 269 ? 12.776 -10.979 -21.467 1.00 88.75 269 HIS A N 1
ATOM 2077 C CA . HIS A 1 269 ? 12.594 -12.163 -22.303 1.00 88.75 269 HIS A CA 1
ATOM 2078 C C . HIS A 1 269 ? 11.940 -11.806 -23.644 1.00 88.75 269 HIS A C 1
ATOM 2080 O O . HIS A 1 269 ? 12.391 -12.256 -24.698 1.00 88.75 269 HIS A O 1
ATOM 2086 N N . ARG A 1 270 ? 10.958 -10.900 -23.617 1.00 85.50 270 ARG A N 1
ATOM 2087 C CA . ARG A 1 270 ? 10.252 -10.398 -24.804 1.00 85.50 270 ARG A CA 1
ATOM 2088 C C . ARG A 1 270 ? 10.902 -9.199 -25.478 1.00 85.50 270 ARG A C 1
ATOM 2090 O O . ARG A 1 270 ? 10.372 -8.691 -26.459 1.00 85.50 270 ARG A O 1
ATOM 2097 N N . ARG A 1 271 ? 12.078 -8.758 -25.025 1.00 87.88 271 ARG A N 1
ATOM 2098 C CA . ARG A 1 271 ? 12.782 -7.604 -25.610 1.00 87.88 271 ARG A CA 1
ATOM 2099 C C . ARG A 1 271 ? 13.010 -7.750 -27.117 1.00 87.88 271 ARG A C 1
ATOM 2101 O O . ARG A 1 271 ? 12.980 -6.759 -27.832 1.00 87.88 271 ARG A O 1
ATOM 2108 N N . HIS A 1 272 ? 13.207 -8.978 -27.594 1.00 85.75 272 HIS A N 1
ATOM 2109 C CA . HIS A 1 272 ? 13.394 -9.291 -29.012 1.00 85.75 272 HIS A CA 1
ATOM 2110 C C . HIS A 1 272 ? 12.122 -9.122 -29.868 1.00 85.75 272 HIS A C 1
ATOM 2112 O O . HIS A 1 272 ? 12.224 -9.046 -31.090 1.00 85.75 272 HIS A O 1
ATOM 2118 N N . GLU A 1 273 ? 10.942 -9.066 -29.243 1.00 84.94 273 GLU A N 1
ATOM 2119 C CA . GLU A 1 273 ? 9.651 -8.802 -29.894 1.00 84.94 273 GLU A CA 1
ATOM 2120 C C . GLU A 1 273 ? 9.413 -7.292 -30.089 1.00 84.94 273 GLU A C 1
ATOM 2122 O O . GLU A 1 273 ? 8.532 -6.895 -30.852 1.00 84.94 273 GLU A O 1
ATOM 2127 N N . LEU A 1 274 ? 10.201 -6.442 -29.418 1.00 82.25 274 LEU A N 1
ATOM 2128 C CA . LEU A 1 274 ? 10.113 -4.986 -29.504 1.00 82.25 274 LEU A CA 1
ATOM 2129 C C . LEU A 1 274 ? 11.019 -4.444 -30.616 1.00 82.25 274 LEU A C 1
ATOM 2131 O O . LEU A 1 274 ? 12.145 -4.899 -30.809 1.00 82.25 274 LEU A O 1
ATOM 2135 N N . ALA A 1 275 ? 10.549 -3.412 -31.317 1.00 79.81 275 ALA A N 1
ATOM 2136 C CA . ALA A 1 275 ? 11.324 -2.693 -32.324 1.00 79.81 275 ALA A CA 1
ATOM 2137 C C . ALA A 1 275 ? 11.058 -1.183 -32.252 1.00 79.81 275 ALA A C 1
ATOM 2139 O O . ALA A 1 275 ? 9.986 -0.747 -31.827 1.00 79.81 275 ALA A O 1
ATOM 2140 N N . GLY A 1 276 ? 12.040 -0.389 -32.692 1.00 85.06 276 GLY A N 1
ATOM 2141 C CA . GLY A 1 276 ? 11.951 1.071 -32.715 1.00 85.06 276 GLY A CA 1
ATOM 2142 C C . GLY A 1 276 ? 11.665 1.658 -31.332 1.00 85.06 276 GLY A C 1
ATOM 2143 O O . GLY A 1 276 ? 12.311 1.302 -30.349 1.00 85.06 276 GLY A O 1
ATOM 2144 N N . GLU A 1 277 ? 10.656 2.522 -31.263 1.00 83.38 277 GLU A N 1
ATOM 2145 C CA . GLU A 1 277 ? 10.309 3.302 -30.073 1.00 83.38 277 GLU A CA 1
ATOM 2146 C C . GLU A 1 277 ? 9.988 2.439 -28.834 1.00 83.38 277 GLU A C 1
ATOM 2148 O O . GLU A 1 277 ? 10.308 2.828 -27.714 1.00 83.38 277 GLU A O 1
ATOM 2153 N N . GLY A 1 278 ? 9.412 1.242 -29.003 1.00 80.94 278 GLY A N 1
ATOM 2154 C CA . GLY A 1 278 ? 9.119 0.349 -27.872 1.00 80.94 278 GLY A CA 1
ATOM 2155 C C . GLY A 1 278 ? 10.381 -0.191 -27.188 1.00 80.94 278 GLY A C 1
ATOM 2156 O O . GLY A 1 278 ? 10.423 -0.310 -25.963 1.00 80.94 278 GLY A O 1
ATOM 2157 N N . LEU A 1 279 ? 11.433 -0.468 -27.966 1.00 86.06 279 LEU A N 1
ATOM 2158 C CA . LEU A 1 279 ? 12.724 -0.915 -27.438 1.00 86.06 279 LEU A CA 1
ATOM 2159 C C . LEU A 1 279 ? 13.462 0.236 -26.741 1.00 86.06 279 LEU A C 1
ATOM 2161 O O . LEU A 1 279 ? 13.976 0.050 -25.641 1.00 86.06 279 LEU A O 1
ATOM 2165 N N . GLU A 1 280 ? 13.456 1.429 -27.340 1.00 86.50 280 GLU A N 1
ATOM 2166 C CA . GLU A 1 280 ? 14.055 2.633 -26.747 1.00 86.50 280 GLU A CA 1
ATOM 2167 C C . GLU A 1 280 ? 13.408 2.981 -25.401 1.00 86.50 280 GLU A C 1
ATOM 2169 O O . GLU A 1 280 ? 14.103 3.258 -24.425 1.00 86.50 280 GLU A O 1
ATOM 2174 N N . ARG A 1 281 ? 12.075 2.898 -25.311 1.00 84.94 281 ARG A N 1
ATOM 2175 C CA . ARG A 1 281 ? 11.345 3.156 -24.062 1.00 84.94 281 ARG A CA 1
ATOM 2176 C C . ARG A 1 281 ? 11.593 2.083 -23.000 1.00 84.94 281 ARG A C 1
ATOM 2178 O O . ARG A 1 281 ? 11.701 2.428 -21.823 1.00 84.94 281 ARG A O 1
ATOM 2185 N N . LEU A 1 282 ? 11.707 0.806 -23.383 1.00 86.62 282 LEU A N 1
ATOM 2186 C CA . LEU A 1 282 ? 12.113 -0.253 -22.450 1.00 86.62 282 LEU A CA 1
ATOM 2187 C C . LEU A 1 282 ? 13.500 0.044 -21.870 1.00 86.62 282 LEU A C 1
ATOM 2189 O O . LEU A 1 282 ? 13.693 -0.008 -20.655 1.00 86.62 282 LEU A O 1
ATOM 2193 N N . ASP A 1 283 ? 14.451 0.384 -22.737 1.00 88.94 283 ASP A N 1
ATOM 2194 C CA . ASP A 1 283 ? 15.824 0.665 -22.338 1.00 88.94 283 ASP A CA 1
ATOM 2195 C C . ASP A 1 283 ? 15.899 1.919 -21.451 1.00 88.94 283 ASP A C 1
ATOM 2197 O O . ASP A 1 283 ? 16.592 1.891 -20.438 1.00 88.94 283 ASP A O 1
ATOM 2201 N N . ALA A 1 284 ? 15.125 2.972 -21.734 1.00 86.44 284 ALA A N 1
ATOM 2202 C CA . ALA A 1 284 ? 15.038 4.163 -20.882 1.00 86.44 284 ALA A CA 1
ATOM 2203 C C . ALA A 1 284 ? 14.530 3.841 -19.460 1.00 86.44 284 ALA A C 1
ATOM 2205 O O . ALA A 1 284 ? 15.065 4.337 -18.462 1.00 86.44 284 ALA A O 1
ATOM 2206 N N . VAL A 1 285 ? 13.525 2.963 -19.344 1.00 85.44 285 VAL A N 1
ATOM 2207 C CA . VAL A 1 285 ? 13.005 2.493 -18.048 1.00 85.44 285 VAL A CA 1
ATOM 2208 C C . VAL A 1 285 ? 14.066 1.698 -17.278 1.00 85.44 285 VAL A C 1
ATOM 2210 O O . VAL A 1 285 ? 14.218 1.889 -16.070 1.00 85.44 285 VAL A O 1
ATOM 2213 N N . LEU A 1 286 ? 14.823 0.830 -17.954 1.00 87.44 286 LEU A N 1
ATOM 2214 C CA . LEU A 1 286 ? 15.836 -0.026 -17.324 1.00 87.44 286 LEU A CA 1
ATOM 2215 C C . LEU A 1 286 ? 17.150 0.704 -17.008 1.00 87.44 286 LEU A C 1
ATOM 2217 O O . LEU A 1 286 ? 17.776 0.407 -15.991 1.00 87.44 286 LEU A O 1
ATOM 2221 N N . ASN A 1 287 ? 17.544 1.678 -17.829 1.00 87.50 287 ASN A N 1
ATOM 2222 C CA . ASN A 1 287 ? 18.762 2.477 -17.656 1.00 87.50 287 ASN A CA 1
ATOM 2223 C C . ASN A 1 287 ? 18.601 3.606 -16.630 1.00 87.50 287 ASN A C 1
ATOM 2225 O O . ASN A 1 287 ? 19.561 4.317 -16.334 1.00 87.50 287 ASN A O 1
ATOM 2229 N N . GLY A 1 288 ? 17.413 3.742 -16.035 1.00 79.12 288 GLY A N 1
ATOM 2230 C CA . GLY A 1 288 ? 17.182 4.665 -14.931 1.00 79.12 288 GLY A CA 1
ATOM 2231 C C . GLY A 1 288 ? 16.901 6.100 -15.354 1.00 79.12 288 GLY A C 1
ATOM 2232 O O . GLY A 1 288 ? 16.928 6.989 -14.506 1.00 79.12 288 GLY A O 1
ATOM 2233 N N . GLU A 1 289 ? 16.586 6.327 -16.631 1.00 80.25 289 GLU A N 1
ATOM 2234 C CA . GLU A 1 289 ? 16.061 7.614 -17.102 1.00 80.25 289 GLU A CA 1
ATOM 2235 C C . GLU A 1 289 ? 14.659 7.875 -16.533 1.00 80.25 289 GLU A C 1
ATOM 2237 O O . GLU A 1 289 ? 14.232 9.019 -16.400 1.00 80.25 289 GLU A O 1
ATOM 2242 N N . THR A 1 290 ? 13.956 6.805 -16.143 1.00 78.31 290 THR A N 1
ATOM 2243 C CA . THR A 1 290 ? 12.656 6.866 -15.473 1.00 78.31 290 THR A CA 1
ATOM 2244 C C . THR A 1 290 ? 12.728 6.237 -14.084 1.00 78.31 290 THR A C 1
ATOM 2246 O O . THR A 1 290 ? 13.161 5.096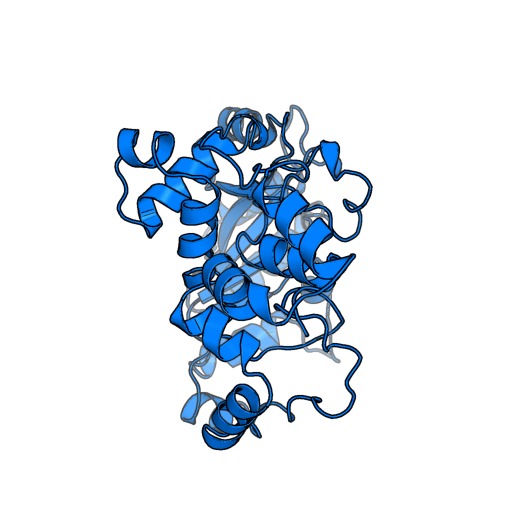 -13.917 1.00 78.31 290 THR A O 1
ATOM 2249 N N . ALA A 1 291 ? 12.249 6.964 -13.073 1.00 86.31 291 ALA A N 1
ATOM 2250 C CA . ALA A 1 291 ? 12.037 6.422 -11.737 1.00 86.31 291 ALA A CA 1
ATOM 2251 C C . ALA A 1 291 ? 10.628 5.823 -11.611 1.00 86.31 291 ALA A C 1
ATOM 2253 O O . ALA A 1 291 ? 9.638 6.349 -12.125 1.00 86.31 291 ALA A O 1
ATOM 2254 N N . VAL A 1 292 ? 10.527 4.704 -10.898 1.00 88.81 292 VAL A N 1
ATOM 2255 C CA . VAL A 1 292 ? 9.268 3.988 -10.687 1.00 88.81 292 VAL A CA 1
ATOM 2256 C C . VAL A 1 292 ? 8.831 4.154 -9.242 1.00 88.81 292 VAL A C 1
ATOM 2258 O O . VAL A 1 292 ? 9.607 3.919 -8.317 1.00 88.81 292 VAL A O 1
ATOM 2261 N N . SER A 1 293 ? 7.570 4.529 -9.021 1.00 89.12 293 SER A N 1
ATOM 2262 C CA . SER A 1 293 ? 7.024 4.588 -7.664 1.00 89.12 293 SER A CA 1
ATOM 2263 C C . SER A 1 293 ? 7.129 3.225 -6.975 1.00 89.12 293 SER A C 1
ATOM 2265 O O . SER A 1 293 ? 6.765 2.197 -7.546 1.00 89.12 293 SER A O 1
ATOM 2267 N N . VAL A 1 294 ? 7.568 3.217 -5.714 1.00 89.81 294 VAL A N 1
ATOM 2268 C CA . VAL A 1 294 ? 7.605 1.986 -4.905 1.00 89.81 294 VAL A CA 1
ATOM 2269 C C . VAL A 1 294 ? 6.226 1.609 -4.346 1.00 89.81 294 VAL A C 1
ATOM 2271 O O . VAL A 1 294 ? 6.050 0.524 -3.779 1.00 89.81 294 VAL A O 1
ATOM 2274 N N . ALA A 1 295 ? 5.215 2.471 -4.518 1.00 85.12 295 ALA A N 1
ATOM 2275 C CA . ALA A 1 295 ? 3.830 2.147 -4.202 1.00 85.12 295 ALA A CA 1
ATOM 2276 C C . ALA A 1 295 ? 3.340 0.988 -5.060 1.00 85.12 295 ALA A C 1
ATOM 2278 O O . ALA A 1 295 ? 3.661 0.902 -6.235 1.00 85.12 295 ALA A O 1
ATOM 2279 N N . TYR A 1 296 ? 2.600 0.046 -4.473 1.00 75.12 296 TYR A N 1
ATOM 2280 C CA . TYR A 1 296 ? 2.116 -1.157 -5.175 1.00 75.12 296 TYR A CA 1
ATOM 2281 C C . TYR A 1 296 ? 3.221 -1.981 -5.895 1.00 75.12 296 TYR A C 1
ATOM 2283 O O . TYR A 1 296 ? 2.919 -2.958 -6.585 1.00 75.12 296 TYR A O 1
ATOM 2291 N N . ARG A 1 297 ? 4.503 -1.651 -5.656 1.00 78.81 297 ARG A N 1
ATOM 2292 C CA . ARG A 1 297 ? 5.757 -2.261 -6.132 1.00 78.81 297 ARG A CA 1
ATOM 2293 C C . ARG A 1 297 ? 5.681 -2.712 -7.593 1.00 78.81 297 ARG A C 1
ATOM 2295 O O . ARG A 1 297 ? 5.549 -1.869 -8.473 1.00 78.81 297 ARG A O 1
ATOM 2302 N N . GLY A 1 298 ? 5.691 -4.024 -7.855 1.00 72.88 298 GLY A N 1
ATOM 2303 C CA . GLY A 1 298 ? 5.646 -4.592 -9.206 1.00 72.88 298 GLY A CA 1
ATOM 2304 C C . GLY A 1 298 ? 4.483 -4.096 -10.075 1.00 72.88 298 GLY A C 1
ATOM 2305 O O . GLY A 1 298 ? 4.630 -4.048 -11.290 1.00 72.88 298 GLY A O 1
ATOM 2306 N N . CYS A 1 299 ? 3.372 -3.636 -9.484 1.00 74.81 299 CYS A N 1
ATOM 2307 C CA . CYS A 1 299 ? 2.264 -3.048 -10.245 1.00 74.81 299 CYS A CA 1
ATOM 2308 C C . CYS A 1 299 ? 2.662 -1.731 -10.924 1.00 74.81 299 CYS A C 1
ATOM 2310 O O . CYS A 1 299 ? 2.250 -1.479 -12.051 1.00 74.81 299 CYS A O 1
ATOM 2312 N N . MET A 1 300 ? 3.459 -0.893 -10.256 1.00 80.19 300 MET A N 1
ATOM 2313 C CA . MET A 1 300 ? 3.919 0.370 -10.838 1.00 80.19 300 MET A CA 1
ATOM 2314 C C . MET A 1 300 ? 4.994 0.141 -11.897 1.00 80.19 300 MET A C 1
ATOM 2316 O O . MET A 1 300 ? 5.027 0.879 -12.873 1.00 80.19 300 MET A O 1
ATOM 2320 N N . VAL A 1 301 ? 5.796 -0.921 -11.767 1.00 81.12 301 VAL A N 1
ATOM 2321 C CA . VAL A 1 301 ? 6.700 -1.364 -12.842 1.00 81.12 301 VAL A CA 1
ATOM 2322 C C . VAL A 1 301 ? 5.891 -1.836 -14.049 1.00 81.12 301 VAL A C 1
ATOM 2324 O O . VAL A 1 301 ? 6.135 -1.370 -15.154 1.00 81.12 301 VAL A O 1
ATOM 2327 N N . CYS A 1 302 ? 4.868 -2.676 -13.842 1.00 78.00 302 CYS A N 1
ATOM 2328 C CA . CYS A 1 302 ? 3.963 -3.096 -14.919 1.00 78.00 302 CYS A CA 1
ATOM 2329 C C . CYS A 1 302 ? 3.296 -1.894 -15.597 1.00 78.00 302 CYS A C 1
ATOM 2331 O O . CYS A 1 302 ? 3.227 -1.848 -16.817 1.00 78.00 302 CYS A O 1
ATOM 2333 N N . LYS A 1 303 ? 2.810 -0.916 -14.819 1.00 77.94 303 LYS A N 1
ATOM 2334 C CA . LYS A 1 303 ? 2.202 0.307 -15.358 1.00 77.94 303 LYS A CA 1
ATOM 2335 C C . LYS A 1 303 ? 3.180 1.050 -16.268 1.00 77.94 303 LYS A C 1
ATOM 2337 O O . LYS A 1 303 ? 2.817 1.348 -17.396 1.00 77.94 303 LYS A O 1
ATOM 2342 N N . GLN A 1 304 ? 4.405 1.287 -15.800 1.00 79.19 304 GLN A N 1
ATOM 2343 C CA . GLN A 1 304 ? 5.420 1.996 -16.584 1.00 79.19 304 GLN A CA 1
ATOM 2344 C C . GLN A 1 304 ? 5.797 1.239 -17.862 1.00 79.19 304 GLN A C 1
ATOM 2346 O O . GLN A 1 304 ? 5.882 1.828 -18.932 1.00 79.19 304 GLN A O 1
ATOM 2351 N N . LEU A 1 305 ? 5.947 -0.083 -17.778 1.00 77.75 305 LEU A N 1
ATOM 2352 C CA . LEU A 1 305 ? 6.229 -0.929 -18.936 1.00 77.75 305 LEU A CA 1
ATOM 2353 C C . LEU A 1 305 ? 5.063 -0.956 -19.943 1.00 77.75 305 LEU A C 1
ATOM 2355 O O . LEU A 1 305 ? 5.286 -0.907 -21.153 1.00 77.75 305 LEU A O 1
ATOM 2359 N N . ALA A 1 306 ? 3.816 -0.986 -19.471 1.00 76.50 306 ALA A N 1
ATOM 2360 C CA . ALA A 1 306 ? 2.638 -0.889 -20.332 1.00 76.50 306 ALA A CA 1
ATOM 2361 C C . ALA A 1 306 ? 2.539 0.486 -21.013 1.00 76.50 306 ALA A C 1
ATOM 2363 O O . ALA A 1 306 ? 2.315 0.551 -22.217 1.00 76.50 306 ALA A O 1
ATOM 2364 N N . GLU A 1 307 ? 2.759 1.576 -20.272 1.00 73.69 307 GLU A N 1
ATOM 2365 C CA . GLU A 1 307 ? 2.799 2.945 -20.814 1.00 73.69 307 GLU A CA 1
ATOM 2366 C C . GLU A 1 307 ? 3.937 3.123 -21.833 1.00 73.69 307 GLU A C 1
ATOM 2368 O O . GLU A 1 307 ? 3.785 3.841 -22.822 1.00 73.69 307 GLU A O 1
ATOM 2373 N N . ALA A 1 308 ? 5.045 2.400 -21.652 1.00 70.25 308 ALA A N 1
ATOM 2374 C CA . ALA A 1 308 ? 6.143 2.328 -22.608 1.00 70.25 308 ALA A CA 1
ATOM 2375 C C . ALA A 1 308 ? 5.815 1.522 -23.884 1.00 70.25 308 ALA A C 1
ATOM 2377 O O . ALA A 1 308 ? 6.587 1.583 -24.838 1.00 70.25 308 ALA A O 1
ATOM 2378 N N . GLY A 1 309 ? 4.683 0.807 -23.943 1.00 70.44 309 GLY A N 1
ATOM 2379 C CA . GLY A 1 309 ? 4.314 -0.049 -25.080 1.00 70.44 309 GLY A CA 1
ATOM 2380 C C . GLY A 1 309 ? 5.061 -1.385 -25.107 1.00 70.44 309 GLY A C 1
ATOM 2381 O O . GLY A 1 309 ? 5.267 -1.962 -26.167 1.00 70.44 309 GLY A O 1
ATOM 2382 N N . THR A 1 310 ? 5.515 -1.861 -23.944 1.00 67.00 310 THR A N 1
ATOM 2383 C CA . THR A 1 310 ? 6.318 -3.094 -23.826 1.00 67.00 310 THR A CA 1
ATOM 2384 C C . THR A 1 310 ? 5.506 -4.294 -23.330 1.00 67.00 310 THR A C 1
ATOM 2386 O O . THR A 1 310 ? 5.977 -5.426 -23.394 1.00 67.00 310 THR A O 1
ATOM 2389 N N . LEU A 1 311 ? 4.278 -4.058 -22.847 1.00 66.31 311 LEU A N 1
ATOM 2390 C CA . LEU A 1 311 ? 3.332 -5.083 -22.394 1.00 66.31 311 LEU A CA 1
ATOM 2391 C C . LEU A 1 311 ? 2.082 -5.054 -23.287 1.00 66.31 311 LEU A C 1
ATOM 2393 O O . LEU A 1 311 ? 1.277 -4.126 -23.172 1.00 66.31 311 LEU A O 1
ATOM 2397 N N . HIS A 1 312 ? 1.921 -6.068 -24.143 1.00 57.84 312 HIS A N 1
ATOM 2398 C CA . HIS A 1 312 ? 0.778 -6.269 -25.044 1.00 57.84 312 HIS A CA 1
ATOM 2399 C C . HIS A 1 312 ? 0.171 -7.664 -24.918 1.00 57.84 312 HIS A C 1
ATOM 2401 O O . HIS A 1 312 ? 0.820 -8.562 -24.331 1.00 57.84 312 HIS A O 1
#

pLDDT: mean 79.08, std 17.66, range [32.47, 96.75]

Secondary structure (DSSP, 8-state):
-HHHHHHH----EEE--SSHHHH-EETTEEHHHHHHHHHHTTS-SEEEEEE-SGGGGSHHHHHHHHHHHHHH--S-EEEEEEEEGGGT--BTTB-HHHHHHHHHHTSTT--EEEEEEEEE-TT--HHHHHHHH-TTSEEEEEE--SSGGGGGGGGGS-EEESSSS--GGGGGGHHHHHHHHHHHHT--HHHHHHS-HHHHHHHHHTTSSTTT-----TTSSSS-SGGG-GGG-PPPTT---HHHHHHHHHH-HHHHHHHHH-HHHHHHHGGGG--THHHHHHHHHHTTSSEEE-TTTHHHHHHHHHHTT---